Protein AF-A0A8T6N8A3-F1 (afdb_monomer)

Radius of gyration: 23.22 Å; Cα contacts (8 Å, |Δi|>4): 345; chains: 1; bounding box: 53×40×61 Å

pLDDT: mean 92.72, std 6.46, range [43.12, 98.5]

Nearest PDB structures (foldseek):
  6wiv-assembly1_B  TM=1.516E-01  e=5.978E-01  Homo sapiens
  7eb2-assembly1_D  TM=1.507E-01  e=1.835E+00  Homo sapiens
  7c7s-assembly1_B  TM=1.598E-01  e=2.875E+00  Homo sapiens
  7cum-assembly1_B  TM=1.555E-01  e=2.430E+00  Homo sapiens

Secondary structure (DSSP, 8-state):
-HHHHHHHHHHHHHHHHTSPTT--SEEEEEEEEESPPPEETTEEEE-SSSPEEEEETTSHHHHHHHT-SEEEEEEEEESSTT---EE---GGGSPPSSEEEE-SS-SS-------HHHHHHHHHHHHHTHHHHHHHT-HHHHHHTT-TTHHHHHHHHHHHHHHHT--TTHHHHHHHHGGGGS-HHHHHHHHHHHHHTHHHHHHHHHHHHHHHHHHHHHHHHHHTS-SS-EEEETTEE--S-EEETTEEE--IIIIIHHHHHHTT-

Solvent-accessible surface area (backbone atoms only — not comparable to full-atom values): 14987 Å² total; per-residue (Å²): 116,66,68,62,53,52,52,50,64,69,45,45,63,53,51,56,74,36,45,65,86,87,65,75,46,49,77,42,58,48,72,51,45,75,51,55,64,58,64,62,86,67,24,34,48,48,56,62,70,70,46,35,38,40,26,48,42,87,40,78,63,23,48,47,46,74,63,15,48,28,33,34,43,37,42,28,36,22,73,43,94,87,47,91,55,43,83,38,73,65,42,87,76,48,54,81,64,48,50,38,64,39,48,79,69,69,93,62,88,74,80,79,82,71,68,58,68,61,52,51,52,49,52,50,52,49,64,79,38,43,67,52,48,47,59,70,65,30,66,66,62,26,50,78,65,72,41,72,56,49,70,57,51,54,53,52,48,52,54,50,30,28,68,74,56,49,83,73,64,50,47,65,51,43,65,64,50,54,40,77,76,51,56,69,82,49,20,56,48,49,49,52,56,46,60,80,31,41,70,34,48,40,48,52,46,52,53,50,49,55,52,50,51,53,38,30,51,46,41,56,52,51,60,74,60,57,78,80,51,48,42,19,44,97,85,39,82,34,58,89,52,49,77,58,96,94,42,80,39,47,35,47,63,53,42,52,22,53,44,52,61,67,70,73,114

Foldseek 3Di:
DVVVVVQCVVCVVVVVVQADPPDQFDWDWQWFDAAQADDDVQWRWGDSAQKIKIFGCPDPVVVLSVQARTETATFWTANYPPGPTDGDAPQVPTGDDNYHYHYQDFPDDADFDAPVVLVVVLVVLCVVCVVLLCLLQVCVLCVVLVNNCVVVLLVVLVLVCLLVLHLPPSLVVSLVPSLVVDDVSSNVSVNVSCVVSSVNSVSVSVSVVSVLVSLLSRQVSVLVPGDRMFMDGPPHTGDQFDDDPNDTRGNSSGNVNSNVVRVVD

Sequence (265 aa):
RTDLINMYKSLWRPLESQTPAGLQGFFMGDLLYVGTPQKQGNTYVFTPNTVTYSVDAGSDLGKQIANSQAAVAVHTYKTGPQDSGKPFHAVEKLPKGSILFVGPKMKDTPKVDVPMDRLQQLDSTVKSNRNVIARLFNPMTLRSQKLSNLPALMKQFANAKVREGNFNNMAQQFIEWAPTKVTDAKAQRLTQHVKENARAVDLVFKLFNAIAVIKTQIVRSLDQQGSGITASIDGESGHEGYVAGGLKYVDRLRFSRSNFAKNLQ

Mean predicted aligned error: 5.34 Å

Structure (mmCIF, N/CA/C/O backbone):
data_AF-A0A8T6N8A3-F1
#
_entry.id   AF-A0A8T6N8A3-F1
#
loop_
_atom_site.group_PDB
_atom_site.id
_atom_site.type_symbol
_atom_site.label_atom_id
_atom_site.label_alt_id
_atom_site.label_comp_id
_atom_site.label_asym_id
_atom_site.label_entity_id
_atom_site.label_seq_id
_atom_site.pdbx_PDB_ins_code
_atom_site.Cartn_x
_atom_site.Cartn_y
_atom_site.Cartn_z
_atom_site.occupancy
_atom_site.B_iso_or_equiv
_atom_site.auth_seq_id
_atom_site.auth_comp_id
_atom_site.auth_asym_id
_atom_site.auth_atom_id
_atom_site.pdbx_PDB_model_num
ATOM 1 N N . ARG A 1 1 ? 12.311 5.310 24.669 1.00 61.16 1 ARG A N 1
ATOM 2 C CA . ARG A 1 1 ? 11.876 3.882 24.670 1.00 61.16 1 ARG A CA 1
ATOM 3 C C . ARG A 1 1 ? 11.093 3.490 25.932 1.00 61.16 1 ARG A C 1
ATOM 5 O O . ARG A 1 1 ? 10.418 2.470 25.896 1.00 61.16 1 ARG A O 1
ATOM 12 N N . THR A 1 2 ? 11.140 4.278 27.011 1.00 73.75 2 THR A N 1
ATOM 13 C CA . THR A 1 2 ? 10.391 4.044 28.260 1.00 73.75 2 THR A CA 1
ATOM 14 C C . THR A 1 2 ? 8.872 4.024 28.058 1.00 73.75 2 THR A C 1
ATOM 16 O O . THR A 1 2 ? 8.197 3.175 28.633 1.00 73.75 2 THR A O 1
ATOM 19 N N . ASP A 1 3 ? 8.347 4.867 27.167 1.00 80.31 3 ASP A N 1
ATOM 20 C CA . ASP A 1 3 ? 6.899 4.977 26.922 1.00 80.31 3 ASP A CA 1
ATOM 21 C C . ASP A 1 3 ? 6.304 3.694 26.339 1.00 80.31 3 ASP A C 1
ATOM 23 O O . ASP A 1 3 ? 5.255 3.231 26.779 1.00 80.31 3 ASP A O 1
ATOM 27 N N . LEU A 1 4 ? 7.033 3.049 25.422 1.00 83.81 4 LEU A N 1
ATOM 28 C CA . LEU A 1 4 ? 6.632 1.767 24.846 1.00 83.81 4 LEU A CA 1
ATOM 29 C C . LEU A 1 4 ? 6.576 0.663 25.915 1.00 83.81 4 LEU A C 1
ATOM 31 O O . LEU A 1 4 ? 5.645 -0.136 25.939 1.00 83.81 4 LEU A O 1
ATOM 35 N N . ILE A 1 5 ? 7.554 0.630 26.825 1.00 87.88 5 ILE A N 1
ATOM 36 C CA . ILE A 1 5 ? 7.592 -0.348 27.922 1.00 87.88 5 ILE A CA 1
ATOM 37 C C . ILE A 1 5 ? 6.406 -0.133 28.868 1.00 87.88 5 ILE A C 1
ATOM 39 O O . ILE A 1 5 ? 5.755 -1.097 29.265 1.00 87.88 5 ILE A O 1
ATOM 43 N N . ASN A 1 6 ? 6.109 1.119 29.218 1.00 88.88 6 ASN A N 1
ATOM 44 C CA . ASN A 1 6 ? 4.987 1.449 30.096 1.00 88.88 6 ASN A CA 1
ATOM 45 C C . ASN A 1 6 ? 3.638 1.099 29.457 1.00 88.88 6 ASN A C 1
ATOM 47 O O . ASN A 1 6 ? 2.767 0.560 30.136 1.00 88.88 6 ASN A O 1
ATOM 51 N N . MET A 1 7 ? 3.500 1.321 28.149 1.00 90.19 7 MET A N 1
ATOM 52 C CA . MET A 1 7 ? 2.332 0.905 27.377 1.00 90.19 7 MET A CA 1
ATOM 53 C C . MET A 1 7 ? 2.143 -0.619 27.405 1.00 90.19 7 MET A C 1
ATOM 55 O O . MET A 1 7 ? 1.053 -1.100 27.692 1.00 90.19 7 MET A O 1
ATOM 59 N N . TYR A 1 8 ? 3.196 -1.411 27.184 1.00 89.56 8 TYR A N 1
ATOM 60 C CA . TYR A 1 8 ? 3.069 -2.871 27.290 1.00 89.56 8 TYR A CA 1
ATOM 61 C C . TYR A 1 8 ? 2.707 -3.328 28.705 1.00 89.56 8 TYR A C 1
ATOM 63 O O . TYR A 1 8 ? 1.876 -4.221 28.866 1.00 89.56 8 TYR A O 1
ATOM 71 N N . LYS A 1 9 ? 3.282 -2.698 29.736 1.00 90.19 9 LYS A N 1
ATOM 72 C CA . LYS A 1 9 ? 2.950 -3.005 31.134 1.00 90.19 9 LYS A CA 1
ATOM 73 C C . LYS A 1 9 ? 1.477 -2.748 31.452 1.00 90.19 9 LYS A C 1
ATOM 75 O O . LYS A 1 9 ? 0.889 -3.538 32.186 1.00 90.19 9 LYS A O 1
ATOM 80 N N . SER A 1 10 ? 0.882 -1.679 30.915 1.00 91.00 10 SER A N 1
ATOM 81 C CA . SER A 1 10 ? -0.539 -1.388 31.141 1.00 91.00 10 SER A CA 1
ATOM 82 C C . SER A 1 10 ? -1.464 -2.341 30.379 1.00 91.00 10 SER A C 1
ATOM 84 O O . SER A 1 10 ? -2.528 -2.686 30.888 1.00 91.00 10 SER A O 1
ATOM 86 N N . LEU A 1 11 ? -1.051 -2.813 29.198 1.00 94.50 11 LEU A N 1
ATOM 87 C CA . LEU A 1 11 ? -1.859 -3.702 28.361 1.00 94.50 11 LEU A CA 1
ATOM 88 C C . LEU A 1 11 ? -1.753 -5.186 28.723 1.00 94.50 11 LEU A C 1
ATOM 90 O O . LEU A 1 11 ? -2.678 -5.933 28.412 1.00 94.50 11 LEU A O 1
ATOM 94 N N . TRP A 1 12 ? -0.662 -5.627 29.359 1.00 94.06 12 TRP A N 1
ATOM 95 C CA . TRP A 1 12 ? -0.404 -7.056 29.565 1.00 94.06 12 TRP A CA 1
ATOM 96 C C . TRP A 1 12 ? -1.535 -7.767 30.314 1.00 94.06 12 TRP A C 1
ATOM 98 O O . TRP A 1 12 ? -2.077 -8.741 29.805 1.00 94.06 12 TRP A O 1
ATOM 108 N N . ARG A 1 13 ? -1.936 -7.257 31.487 1.00 95.12 13 ARG A N 1
ATOM 109 C CA . ARG A 1 13 ? -2.983 -7.893 32.306 1.00 95.12 13 ARG A CA 1
ATOM 110 C C . ARG A 1 13 ? -4.329 -8.007 31.568 1.00 95.12 13 ARG A C 1
ATOM 112 O O . ARG A 1 13 ? -4.890 -9.099 31.572 1.00 95.12 13 ARG A O 1
ATOM 119 N N . PRO A 1 14 ? -4.854 -6.941 30.926 1.00 95.31 14 PRO A N 1
ATOM 120 C CA . PRO A 1 14 ? -6.047 -7.054 30.087 1.00 95.31 14 PRO A CA 1
ATOM 121 C C . PRO A 1 14 ? -5.915 -8.022 28.905 1.00 95.31 14 PRO A C 1
ATOM 123 O O . PRO A 1 14 ? -6.849 -8.762 28.611 1.00 95.31 14 PRO A O 1
ATOM 126 N N . LEU A 1 15 ? -4.772 -8.028 28.212 1.00 94.75 15 LEU A N 1
ATOM 127 C CA . LEU A 1 15 ? -4.547 -8.937 27.084 1.00 94.75 15 LEU A CA 1
ATOM 128 C C . LEU A 1 15 ? -4.500 -10.398 27.541 1.00 94.75 15 LEU A C 1
ATOM 130 O O . LEU A 1 15 ? -5.100 -11.259 26.903 1.00 94.75 15 LEU A O 1
ATOM 134 N N . GLU A 1 16 ? -3.821 -10.672 28.652 1.00 93.94 16 GLU A N 1
ATOM 135 C CA . GLU A 1 16 ? -3.734 -11.999 29.258 1.00 93.94 16 GLU A CA 1
ATOM 136 C C . GLU A 1 16 ? -5.116 -12.498 29.695 1.00 93.94 16 GLU A C 1
ATOM 138 O O . GLU A 1 16 ? -5.512 -13.600 29.319 1.00 93.94 16 GLU A O 1
ATOM 143 N N . SER A 1 17 ? -5.898 -11.669 30.399 1.00 94.62 17 SER A N 1
ATOM 144 C CA . SER A 1 17 ? -7.246 -12.050 30.844 1.00 94.62 17 SER A CA 1
ATOM 145 C C . SER A 1 17 ? -8.232 -12.249 29.691 1.00 94.62 17 SER A C 1
ATOM 147 O O . SER A 1 17 ? -9.182 -13.021 29.821 1.00 94.62 17 SER A O 1
ATOM 149 N N . GLN A 1 18 ? -8.005 -11.580 28.557 1.00 95.56 18 GLN A N 1
ATOM 150 C CA . GLN A 1 18 ? -8.811 -11.729 27.348 1.00 95.56 18 GLN A CA 1
ATOM 151 C C . GLN A 1 18 ? -8.224 -12.702 26.316 1.00 95.56 18 GLN A C 1
ATOM 153 O O . GLN A 1 18 ? -8.735 -12.804 25.199 1.00 95.56 18 GLN A O 1
ATOM 158 N N . THR A 1 19 ? -7.181 -13.451 26.671 1.00 94.31 19 THR A N 1
ATOM 159 C CA . THR A 1 19 ? -6.680 -14.550 25.843 1.00 94.31 19 THR A CA 1
ATOM 160 C C . THR A 1 19 ? -7.471 -15.824 26.166 1.00 94.31 19 THR A C 1
ATOM 162 O O . THR A 1 19 ? -7.643 -16.146 27.342 1.00 94.31 19 THR A O 1
ATOM 165 N N . PRO A 1 20 ? -7.974 -16.577 25.164 1.00 94.38 20 PRO A N 1
ATOM 166 C CA . PRO A 1 20 ? -8.677 -17.833 25.415 1.00 94.38 20 PRO A CA 1
ATOM 167 C C . PRO A 1 20 ? -7.851 -18.802 26.272 1.00 94.38 20 PRO A C 1
ATOM 169 O O . PRO A 1 20 ? -6.678 -19.056 25.987 1.00 94.38 20 PRO A O 1
ATOM 172 N N . ALA A 1 21 ? -8.473 -19.376 27.303 1.00 92.81 21 ALA A N 1
ATOM 173 C CA . ALA A 1 21 ? -7.818 -20.358 28.159 1.00 92.81 21 ALA A CA 1
ATOM 174 C C . ALA A 1 21 ? -7.354 -21.575 27.339 1.00 92.81 21 ALA A C 1
ATOM 176 O O . ALA A 1 21 ? -8.097 -22.099 26.509 1.00 92.81 21 ALA A O 1
ATOM 177 N N . GLY A 1 22 ? -6.116 -22.018 27.570 1.00 92.94 22 GLY A N 1
ATOM 178 C CA . GLY A 1 22 ? -5.529 -23.155 26.856 1.00 92.94 22 GLY A CA 1
ATOM 179 C C . GLY A 1 22 ? -5.183 -22.885 25.387 1.00 92.94 22 GLY A C 1
ATOM 180 O O . GLY A 1 22 ? -4.894 -23.837 24.661 1.00 92.94 22 GLY A O 1
ATOM 181 N N . LEU A 1 23 ? -5.200 -21.624 24.931 1.00 93.69 23 LEU A N 1
ATOM 182 C CA . LEU A 1 23 ? -4.762 -21.270 23.581 1.00 93.69 23 LEU A CA 1
ATOM 183 C C . LEU A 1 23 ? -3.324 -21.752 23.346 1.00 93.69 23 LEU A C 1
ATOM 185 O O . LEU A 1 23 ? -2.389 -21.321 24.017 1.00 93.69 23 LEU A O 1
ATOM 189 N N . GLN A 1 24 ? -3.142 -22.608 22.344 1.00 93.50 24 GLN A N 1
ATOM 190 C CA . GLN A 1 24 ? -1.827 -22.905 21.786 1.00 93.50 24 GLN A CA 1
ATOM 191 C C . GLN A 1 24 ? -1.564 -21.945 20.625 1.00 93.50 24 GLN A C 1
ATOM 193 O O . GLN A 1 24 ? -2.420 -21.781 19.757 1.00 93.50 24 GLN A O 1
ATOM 198 N N . GLY A 1 25 ? -0.399 -21.299 20.602 1.00 95.00 25 GLY A N 1
ATOM 199 C CA . GLY A 1 25 ? -0.058 -20.294 19.593 1.00 95.00 25 GLY A CA 1
ATOM 200 C C . GLY A 1 25 ? -0.400 -18.862 20.012 1.00 95.00 25 GLY A C 1
ATOM 201 O O . GLY A 1 25 ? -0.482 -18.557 21.198 1.00 95.00 25 GLY A O 1
ATOM 202 N N . PHE A 1 26 ? -0.547 -17.959 19.042 1.00 95.19 26 PHE A N 1
ATOM 203 C CA . PHE A 1 26 ? -0.809 -16.541 19.294 1.00 95.19 26 PHE A CA 1
ATOM 204 C C . PHE A 1 26 ? -1.568 -15.865 18.149 1.00 95.19 26 PHE A C 1
ATOM 206 O O . PHE A 1 26 ? -1.496 -16.266 16.984 1.00 95.19 26 PHE A O 1
ATOM 213 N N . PHE A 1 27 ? -2.281 -14.797 18.493 1.00 95.38 27 PHE A N 1
ATOM 214 C CA . PHE A 1 27 ? -2.876 -13.879 17.531 1.00 95.38 27 PHE A CA 1
ATOM 215 C C . PHE A 1 27 ? -1.889 -12.759 17.193 1.00 95.38 27 PHE A C 1
ATOM 217 O O . PHE A 1 27 ? -1.172 -12.271 18.064 1.00 95.38 27 PHE A O 1
ATOM 224 N N . MET A 1 28 ? -1.864 -12.334 15.933 1.00 94.62 28 MET A N 1
ATOM 225 C CA . MET A 1 28 ? -1.202 -11.104 15.509 1.00 94.62 28 MET A CA 1
ATOM 226 C C . MET A 1 28 ? -2.252 -10.080 15.097 1.00 94.62 28 MET A C 1
ATOM 228 O O . MET A 1 28 ? -3.226 -10.405 14.40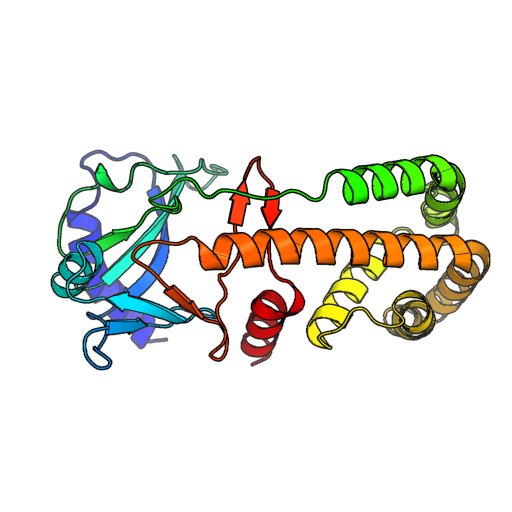5 1.00 94.62 28 MET A O 1
ATOM 232 N N . GLY A 1 29 ? -2.015 -8.844 15.510 1.00 93.69 29 GLY A N 1
ATOM 233 C CA . GLY A 1 29 ? -2.843 -7.709 15.163 1.00 93.69 29 GLY A CA 1
ATOM 234 C C . GLY A 1 29 ? -2.105 -6.395 15.336 1.00 93.69 29 GLY A C 1
ATOM 235 O O . GLY A 1 29 ? -1.036 -6.346 15.950 1.00 93.69 29 GLY A O 1
ATOM 236 N N . ASP A 1 30 ? -2.720 -5.343 14.817 1.00 93.31 30 ASP A N 1
ATOM 237 C CA . ASP A 1 30 ? -2.199 -3.986 14.865 1.00 93.31 30 ASP A CA 1
ATOM 238 C C . ASP A 1 30 ? -2.851 -3.216 16.016 1.00 93.31 30 ASP A C 1
ATOM 240 O O . ASP A 1 30 ? -4.073 -3.220 16.180 1.00 93.31 30 ASP A O 1
ATOM 244 N N . LEU A 1 31 ? -2.038 -2.551 16.835 1.00 93.88 31 LEU A N 1
ATOM 245 C CA . LEU A 1 31 ? -2.534 -1.709 17.919 1.00 93.88 31 LEU A CA 1
ATOM 246 C C . LEU A 1 31 ? -3.146 -0.428 17.333 1.00 93.88 31 LEU A C 1
ATOM 248 O O . LEU A 1 31 ? -2.455 0.339 16.665 1.00 93.88 31 LEU A O 1
ATOM 252 N N . LEU A 1 32 ? -4.434 -0.195 17.590 1.00 94.44 32 LEU A N 1
ATOM 253 C CA . LEU A 1 32 ? -5.169 0.956 17.056 1.00 94.44 32 LEU A CA 1
ATOM 254 C C . LEU A 1 32 ? -5.084 2.181 17.973 1.00 94.44 32 LEU A C 1
ATOM 256 O O . LEU A 1 32 ? -4.926 3.305 17.505 1.00 94.44 32 LEU A O 1
ATOM 260 N N . TYR A 1 33 ? -5.211 1.971 19.281 1.00 95.19 33 TYR A N 1
ATOM 261 C CA . TYR A 1 33 ? -5.052 3.015 20.291 1.00 95.19 33 TYR A CA 1
ATOM 262 C C . TYR A 1 33 ? -4.812 2.408 21.674 1.00 95.19 33 TYR A C 1
ATOM 264 O O . TYR A 1 33 ? -5.200 1.269 21.944 1.00 95.19 33 TYR A O 1
ATOM 272 N N . VAL A 1 34 ? -4.215 3.211 22.557 1.00 94.62 34 VAL A N 1
ATOM 273 C CA . VAL A 1 34 ? -4.121 2.971 24.002 1.00 94.62 34 VAL A CA 1
ATOM 274 C C . VAL A 1 34 ? -4.614 4.218 24.718 1.00 94.62 34 VAL A C 1
ATOM 276 O O . VAL A 1 34 ? -4.195 5.326 24.395 1.00 94.62 34 VAL A O 1
ATOM 279 N N . GLY A 1 35 ? -5.513 4.022 25.676 1.00 93.81 35 GLY A N 1
ATOM 280 C CA . GLY A 1 35 ? -6.410 5.060 26.164 1.00 93.81 35 GLY A CA 1
ATOM 281 C C . GLY A 1 35 ? -7.585 5.249 25.207 1.00 93.81 35 GLY A C 1
ATOM 282 O O . GLY A 1 35 ? -7.417 5.250 23.987 1.00 93.81 35 GLY A O 1
ATOM 283 N N . THR A 1 36 ? -8.791 5.398 25.755 1.00 94.06 36 THR A N 1
ATOM 284 C CA . THR A 1 36 ? -9.983 5.694 24.953 1.00 94.06 36 THR A CA 1
ATOM 285 C C . THR A 1 36 ? -9.752 6.985 24.153 1.00 94.06 36 THR A C 1
ATOM 287 O O . THR A 1 36 ? -9.413 8.008 24.760 1.00 94.06 36 THR A O 1
ATOM 290 N N . PRO A 1 37 ? -9.922 6.975 22.816 1.00 95.62 37 PRO A N 1
ATOM 291 C CA . PRO A 1 37 ? -9.752 8.163 21.993 1.00 95.62 37 PRO A CA 1
ATOM 292 C C . PRO A 1 37 ? -10.627 9.322 22.466 1.00 95.62 37 PRO A C 1
ATOM 294 O O . PRO A 1 37 ? -11.749 9.125 22.939 1.00 95.62 37 PRO A O 1
ATOM 297 N N . GLN A 1 38 ? -10.129 10.545 22.305 1.00 91.38 38 GLN A N 1
ATOM 298 C CA . GLN A 1 38 ? -10.925 11.736 22.577 1.00 91.38 38 GLN A CA 1
ATOM 299 C C . GLN A 1 38 ? -12.003 11.914 21.505 1.00 91.38 38 GLN A C 1
ATOM 301 O O . GLN A 1 38 ? -11.840 11.510 20.348 1.00 91.38 38 GLN A O 1
ATOM 306 N N . LYS A 1 39 ? -13.116 12.536 21.899 1.00 94.44 39 LYS A N 1
ATOM 307 C CA . LYS A 1 39 ? -14.174 12.900 20.961 1.00 94.44 39 LYS A CA 1
ATOM 308 C C . LYS A 1 39 ? -13.869 14.243 20.304 1.00 94.44 39 LYS A C 1
ATOM 310 O O . LYS A 1 39 ? -13.454 15.186 20.970 1.00 94.44 39 LYS A O 1
ATOM 315 N N . GLN A 1 40 ? -14.160 14.343 19.015 1.00 94.06 40 GLN A N 1
ATOM 316 C CA . GLN A 1 40 ? -14.350 15.602 18.303 1.00 94.06 40 GLN A CA 1
ATOM 317 C C . GLN A 1 40 ? -15.848 15.726 18.010 1.00 94.06 40 GLN A C 1
ATOM 319 O O . GLN A 1 40 ? -16.390 15.011 17.167 1.00 94.06 40 GLN A O 1
ATOM 324 N N . GLY A 1 41 ? -16.551 16.558 18.782 1.00 94.12 41 GLY A N 1
ATOM 325 C CA . GLY A 1 41 ? -18.017 16.559 18.785 1.00 94.12 41 GLY A CA 1
ATOM 326 C C . GLY A 1 41 ? -18.579 15.208 19.248 1.00 94.12 41 GLY A C 1
ATOM 327 O O . GLY A 1 41 ? -18.243 14.737 20.334 1.00 94.12 41 GLY A O 1
ATOM 328 N N . ASN A 1 42 ? -19.414 14.567 18.423 1.00 95.00 42 ASN A N 1
ATOM 329 C CA . ASN A 1 42 ? -19.986 13.243 18.710 1.00 95.00 42 ASN A CA 1
ATOM 330 C C . ASN A 1 42 ? -19.178 12.072 18.113 1.00 95.00 42 ASN A C 1
ATOM 332 O O . ASN A 1 42 ? -19.680 10.956 18.033 1.00 95.00 42 ASN A O 1
ATOM 336 N N . THR A 1 43 ? -17.934 12.299 17.695 1.00 96.12 43 THR A N 1
ATOM 337 C CA . THR A 1 43 ? -17.152 11.309 16.941 1.00 96.12 43 THR A CA 1
ATOM 338 C C . THR A 1 43 ? -15.850 10.992 17.659 1.00 96.12 43 THR A C 1
ATOM 340 O O . THR A 1 43 ? -15.106 11.899 18.019 1.00 96.12 43 THR A O 1
ATOM 343 N N . TYR A 1 44 ? -15.542 9.712 17.852 1.00 97.06 44 TYR A N 1
ATOM 344 C CA . TYR A 1 44 ? -14.209 9.268 18.260 1.00 97.06 44 TYR A CA 1
ATOM 345 C C . TYR A 1 44 ? -13.252 9.368 17.077 1.00 97.06 44 TYR A C 1
ATOM 347 O O . TYR A 1 44 ? -13.555 8.824 16.016 1.00 97.06 44 TYR A O 1
ATOM 355 N N . VAL A 1 45 ? -12.106 10.029 17.265 1.00 95.25 45 VAL A N 1
ATOM 356 C CA . VAL A 1 45 ? -11.098 10.231 16.212 1.00 95.25 45 VAL A CA 1
ATOM 357 C C . VAL A 1 45 ? -9.737 9.748 16.700 1.00 95.25 45 VAL A C 1
ATOM 359 O O . VAL A 1 45 ? -9.283 10.150 17.770 1.00 95.25 45 VAL A O 1
ATOM 362 N N . PHE A 1 46 ? -9.081 8.885 15.927 1.00 95.00 46 PHE A N 1
ATOM 363 C CA . PHE A 1 46 ? -7.752 8.369 16.258 1.00 95.00 46 PHE A CA 1
ATOM 364 C C . PHE A 1 46 ? -6.949 8.008 15.005 1.00 95.00 46 PHE A C 1
ATOM 366 O O . PHE A 1 46 ? -7.500 7.592 13.987 1.00 95.00 46 PHE A O 1
ATOM 373 N N . THR A 1 47 ? -5.627 8.145 15.095 1.00 93.62 47 THR A N 1
ATOM 374 C CA . THR A 1 47 ? -4.693 7.947 13.978 1.00 93.62 47 THR A CA 1
ATOM 375 C C . THR A 1 47 ? -3.565 7.017 14.434 1.00 93.62 47 THR A C 1
ATOM 377 O O . THR A 1 47 ? -2.542 7.507 14.909 1.00 93.62 47 THR A O 1
ATOM 380 N N . PRO A 1 48 ? -3.721 5.680 14.345 1.00 90.44 48 PRO A N 1
ATOM 381 C CA . PRO A 1 48 ? -2.692 4.745 14.810 1.00 90.44 48 PRO A CA 1
ATOM 382 C C . PRO A 1 48 ? -1.376 4.885 14.047 1.00 90.44 48 PRO A C 1
ATOM 384 O O . PRO A 1 48 ? -0.301 4.697 14.606 1.00 90.44 48 PRO A O 1
ATOM 387 N N . ASN A 1 49 ? -1.467 5.189 12.751 1.0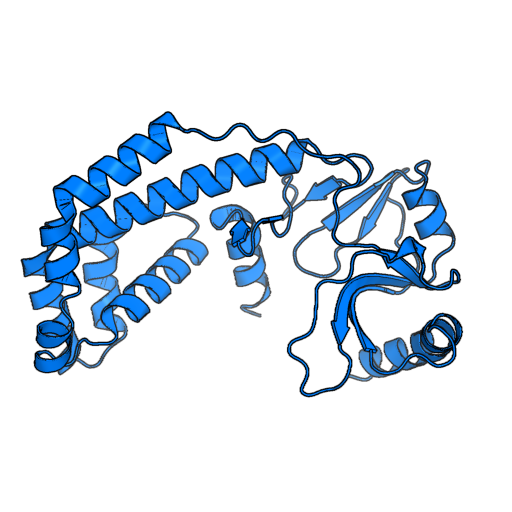0 88.12 49 ASN A N 1
ATOM 388 C CA . ASN A 1 49 ? -0.312 5.338 11.879 1.00 88.12 49 ASN A CA 1
ATOM 389 C C . ASN A 1 49 ? -0.585 6.380 10.779 1.00 88.12 49 ASN A C 1
ATOM 391 O O . ASN A 1 49 ? -0.551 7.590 11.013 1.00 88.12 49 ASN A O 1
ATOM 395 N N . THR A 1 50 ? -0.876 5.931 9.554 1.00 90.25 50 THR A N 1
ATOM 396 C CA . THR A 1 50 ? -1.077 6.845 8.424 1.00 90.25 50 THR A CA 1
ATOM 397 C C . THR A 1 50 ? -2.521 7.322 8.322 1.00 90.25 50 THR A C 1
ATOM 399 O O . THR A 1 50 ? -2.733 8.500 8.039 1.00 90.25 50 THR A O 1
ATOM 402 N N . VAL A 1 51 ? -3.479 6.427 8.569 1.00 92.19 51 VAL A N 1
ATOM 403 C CA . VAL A 1 51 ? -4.917 6.665 8.410 1.00 92.19 51 VAL A CA 1
ATOM 404 C C . VAL A 1 51 ? -5.531 7.175 9.708 1.00 92.19 51 VAL A C 1
ATOM 406 O O . VAL A 1 51 ? -5.281 6.617 10.775 1.00 92.19 51 VAL A O 1
ATOM 409 N N . THR A 1 52 ? -6.359 8.209 9.598 1.00 94.00 52 THR A N 1
ATOM 410 C CA . THR A 1 52 ? -7.217 8.703 10.676 1.00 94.00 52 THR A CA 1
ATOM 411 C C . THR A 1 52 ? -8.589 8.058 10.557 1.00 94.00 52 THR A C 1
ATOM 413 O O . THR A 1 52 ? -9.264 8.220 9.539 1.00 94.00 52 THR A O 1
ATOM 416 N N . TYR A 1 53 ? -9.004 7.356 11.606 1.00 93.94 53 TYR A N 1
ATOM 417 C CA . TYR A 1 53 ? -10.319 6.743 11.723 1.00 93.94 53 TYR A CA 1
ATOM 418 C C . TYR A 1 53 ? -11.248 7.628 12.544 1.00 93.94 53 TYR A C 1
ATOM 420 O O . TYR A 1 53 ? -10.850 8.185 13.568 1.00 93.94 53 TYR A O 1
ATOM 428 N N . SER A 1 54 ? -12.497 7.696 12.100 1.00 93.94 54 SER A N 1
ATOM 429 C CA . SER A 1 54 ? -13.578 8.438 12.733 1.00 93.94 54 SER A CA 1
ATOM 430 C C . SER A 1 54 ? -14.786 7.523 12.906 1.00 93.94 54 SER A C 1
ATOM 432 O O . SER A 1 54 ? -15.235 6.890 11.945 1.00 93.94 54 SER A O 1
ATOM 434 N N . VAL A 1 55 ? -15.296 7.443 14.135 1.00 94.62 55 VAL A N 1
ATOM 435 C CA . VAL A 1 55 ? -16.400 6.556 14.529 1.00 94.62 55 VAL A CA 1
ATOM 436 C C . VAL A 1 55 ? -17.441 7.349 15.310 1.00 94.62 55 VAL A C 1
ATOM 438 O O . VAL A 1 55 ? -17.117 7.959 16.329 1.00 94.62 55 VAL A O 1
ATOM 441 N N . ASP A 1 56 ? -18.696 7.325 14.861 1.00 95.06 56 ASP A N 1
ATOM 442 C CA . A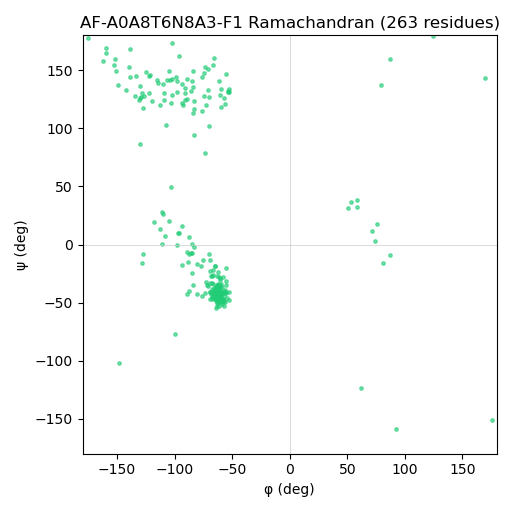SP A 1 56 ? -19.803 7.960 15.585 1.00 95.06 56 ASP A CA 1
ATOM 443 C C . ASP A 1 56 ? -19.960 7.328 16.979 1.00 95.06 56 ASP A C 1
ATOM 445 O O . ASP A 1 56 ? -20.045 6.103 17.113 1.00 95.06 56 ASP A O 1
ATOM 449 N N . ALA A 1 57 ? -19.998 8.154 18.025 1.00 95.81 57 ALA A N 1
ATOM 450 C CA . ALA A 1 57 ? -20.036 7.694 19.411 1.00 95.81 57 ALA A CA 1
ATOM 451 C C . ALA A 1 57 ? -21.360 7.009 19.799 1.00 95.81 57 ALA A C 1
ATOM 453 O O . ALA A 1 57 ? -21.378 6.233 20.753 1.00 95.81 57 ALA A O 1
ATOM 454 N N . GLY A 1 58 ? -22.453 7.281 19.082 1.00 94.81 58 GLY A N 1
ATOM 455 C CA . GLY A 1 58 ? -23.754 6.634 19.252 1.00 94.81 58 GLY A CA 1
ATOM 456 C C . GLY A 1 58 ? -23.861 5.265 18.573 1.00 94.81 58 GLY A C 1
ATOM 457 O O . GLY A 1 58 ? -24.743 4.478 18.930 1.00 94.81 58 GLY A O 1
ATOM 458 N N . SER A 1 59 ? -22.958 4.947 17.639 1.00 93.50 59 SER A N 1
ATOM 459 C CA . SER A 1 59 ? -22.898 3.636 16.984 1.00 93.50 59 SER A CA 1
ATOM 460 C C . SER A 1 59 ? -22.519 2.503 17.951 1.00 93.50 59 SER A C 1
ATOM 462 O O . SER A 1 59 ? -21.909 2.727 18.999 1.00 93.50 59 SER A O 1
ATOM 464 N N . ASP A 1 60 ? -22.823 1.253 17.587 1.00 92.31 60 ASP A N 1
ATOM 465 C CA . ASP A 1 60 ? -22.444 0.079 18.393 1.00 92.31 60 ASP A CA 1
ATOM 466 C C . ASP A 1 60 ? -20.928 -0.041 18.585 1.00 92.31 60 ASP A C 1
ATOM 468 O O . ASP A 1 60 ? -20.464 -0.485 19.637 1.00 92.31 60 ASP A O 1
ATOM 472 N N . LEU A 1 61 ? -20.144 0.366 17.581 1.00 92.88 61 LEU A N 1
ATOM 473 C CA . LEU A 1 61 ? -18.691 0.421 17.698 1.00 92.88 61 LEU A CA 1
ATOM 474 C C . LEU A 1 61 ? -18.254 1.590 18.584 1.00 92.88 61 LEU A C 1
ATOM 476 O O . LEU A 1 61 ? -17.392 1.405 19.434 1.00 92.88 61 LEU A O 1
ATOM 480 N N . GLY A 1 62 ? -18.878 2.763 18.458 1.00 95.31 62 GLY A N 1
ATOM 481 C CA . GLY A 1 62 ? -18.617 3.914 19.327 1.00 95.31 62 GLY A CA 1
ATOM 482 C C . GLY A 1 62 ? -18.841 3.597 20.807 1.00 95.31 62 GLY A C 1
ATOM 483 O O . GLY A 1 62 ? -18.002 3.924 21.646 1.00 95.31 62 GLY A O 1
ATOM 484 N N . LYS A 1 63 ? -19.911 2.862 21.131 1.00 95.62 63 LYS A N 1
ATOM 485 C CA . LYS A 1 63 ? -20.177 2.365 22.492 1.00 95.62 63 LYS A CA 1
ATOM 486 C C . LYS A 1 63 ? -19.120 1.368 22.971 1.00 95.62 63 LYS A C 1
ATOM 488 O O . LYS A 1 63 ? -18.774 1.368 24.149 1.00 95.62 63 LYS A O 1
ATOM 493 N N . GLN A 1 64 ? -18.594 0.520 22.088 1.00 95.38 64 GLN A N 1
ATOM 494 C CA . GLN A 1 64 ? -17.487 -0.378 22.432 1.00 95.38 64 GLN A CA 1
ATOM 495 C C . GLN A 1 64 ? -16.189 0.397 22.675 1.00 95.38 64 GLN A C 1
ATOM 497 O O . GLN A 1 64 ? -15.509 0.132 23.663 1.00 95.38 64 GLN A O 1
ATOM 502 N N . ILE A 1 65 ? -15.890 1.399 21.840 1.00 96.75 65 ILE A N 1
ATOM 503 C CA . ILE A 1 65 ? -14.740 2.293 22.021 1.00 96.75 65 ILE A CA 1
ATOM 504 C C . ILE A 1 65 ? -14.829 2.986 23.385 1.00 96.75 65 ILE A C 1
ATOM 506 O O . ILE A 1 65 ? -13.863 2.934 24.144 1.00 96.75 65 ILE A O 1
ATOM 510 N N . ALA A 1 66 ? -15.995 3.539 23.737 1.00 96.56 66 ALA A N 1
ATOM 511 C CA . ALA A 1 66 ? -16.243 4.225 25.008 1.00 96.56 66 ALA A CA 1
ATOM 512 C C . ALA A 1 66 ? -15.925 3.379 26.255 1.00 96.56 66 ALA A C 1
ATOM 514 O O . ALA A 1 66 ? -15.530 3.927 27.279 1.00 96.56 66 ALA A O 1
ATOM 515 N N . ASN A 1 67 ? -16.090 2.057 26.161 1.00 96.06 67 ASN A N 1
ATOM 516 C CA . ASN A 1 67 ? -15.854 1.110 27.255 1.00 96.06 67 ASN A CA 1
ATOM 517 C C . ASN A 1 67 ? -14.471 0.436 27.189 1.00 96.06 67 ASN A C 1
ATOM 519 O O . ASN A 1 67 ? -14.146 -0.397 28.036 1.00 96.06 67 ASN A O 1
ATOM 523 N N . SER A 1 68 ? -13.662 0.763 26.181 1.00 97.06 68 SER A N 1
ATOM 524 C CA . SER A 1 68 ? -12.360 0.140 25.946 1.00 97.06 68 SER A CA 1
ATOM 525 C C . SER A 1 68 ? -11.212 1.028 26.416 1.00 97.06 68 SER A C 1
ATOM 527 O O . SER A 1 68 ? -11.226 2.244 26.233 1.00 97.06 68 SER A O 1
ATOM 529 N N . GLN A 1 69 ? -10.183 0.407 26.980 1.00 95.88 69 GLN A N 1
ATOM 530 C CA . GLN A 1 69 ? -8.929 1.056 27.367 1.00 95.88 69 GLN A CA 1
ATOM 531 C C . GLN A 1 69 ? -7.876 0.964 26.257 1.00 95.88 69 GLN A C 1
ATOM 533 O O . GLN A 1 69 ? -6.908 1.718 26.270 1.00 95.88 69 GLN A O 1
ATOM 538 N N . ALA A 1 70 ? -8.056 0.056 25.298 1.00 96.88 70 ALA A N 1
ATOM 539 C CA . ALA A 1 70 ? -7.258 -0.053 24.083 1.00 96.88 70 ALA A CA 1
ATOM 540 C C . ALA A 1 70 ? -8.028 -0.838 23.015 1.00 96.88 70 ALA A C 1
ATOM 542 O O . ALA A 1 70 ? -8.987 -1.546 23.336 1.00 96.88 70 ALA A O 1
ATOM 543 N N . ALA A 1 71 ? -7.583 -0.754 21.762 1.00 96.81 71 ALA A N 1
ATOM 544 C CA . ALA A 1 71 ? -8.101 -1.591 20.684 1.00 96.81 71 ALA A CA 1
ATOM 545 C C . ALA A 1 71 ? -6.994 -2.205 19.830 1.00 96.81 71 ALA A C 1
ATOM 547 O O . ALA A 1 71 ? -5.974 -1.570 19.563 1.00 96.81 71 ALA A O 1
ATOM 548 N N . VAL A 1 72 ? -7.234 -3.432 19.367 1.00 96.00 72 VAL A N 1
ATOM 549 C CA . VAL A 1 72 ? -6.323 -4.200 18.510 1.00 96.00 72 VAL A CA 1
ATOM 550 C C . VAL A 1 72 ? -7.089 -4.742 17.304 1.00 96.00 72 VAL A C 1
ATOM 552 O O . VAL A 1 72 ? -8.097 -5.434 17.458 1.00 96.00 72 VAL A O 1
ATOM 555 N N . ALA A 1 73 ? -6.594 -4.459 16.100 1.00 94.19 73 ALA A N 1
ATOM 556 C CA . ALA A 1 73 ? -7.083 -5.031 14.851 1.00 94.19 73 ALA A CA 1
ATOM 557 C C . ALA A 1 73 ? -6.442 -6.408 14.622 1.00 94.19 73 ALA A C 1
ATOM 559 O O . ALA A 1 73 ? -5.335 -6.512 14.097 1.00 94.19 73 ALA A O 1
ATOM 560 N N . VAL A 1 74 ? -7.114 -7.478 15.043 1.00 95.50 74 VAL A N 1
ATOM 561 C CA . VAL A 1 74 ? -6.588 -8.848 14.956 1.00 95.50 74 VAL A CA 1
ATOM 562 C C . VAL A 1 74 ? -6.851 -9.416 13.567 1.00 95.50 74 VAL A C 1
ATOM 564 O O . VAL A 1 74 ? -8.001 -9.510 13.145 1.00 95.50 74 VAL A O 1
ATOM 567 N N . HIS A 1 75 ? -5.798 -9.845 12.870 1.00 92.88 75 HIS A N 1
ATOM 568 C CA . HIS A 1 75 ? -5.905 -10.288 11.476 1.00 92.88 75 HIS A CA 1
ATOM 569 C C . HIS A 1 75 ? -5.284 -11.666 11.199 1.00 92.88 75 HIS A C 1
ATOM 571 O O . HIS A 1 75 ? -5.598 -12.271 10.172 1.00 92.88 75 HIS A O 1
ATOM 577 N N . THR A 1 76 ? -4.437 -12.195 12.090 1.00 94.81 76 THR A N 1
ATOM 578 C CA . THR A 1 76 ? -3.740 -13.476 11.873 1.00 94.81 76 THR A CA 1
ATOM 579 C C . THR A 1 76 ? -3.711 -14.318 13.141 1.00 94.81 76 THR A C 1
ATOM 581 O O . THR A 1 76 ? -3.534 -13.799 14.237 1.00 94.81 76 THR A O 1
ATOM 584 N N . TYR A 1 77 ? -3.818 -15.633 12.984 1.00 95.88 77 TYR A N 1
ATOM 585 C CA . TYR A 1 77 ? -3.507 -16.613 14.020 1.00 95.88 77 TYR A CA 1
ATOM 586 C C . TYR A 1 77 ? -2.314 -17.469 13.587 1.00 95.88 77 TYR A C 1
ATOM 588 O O . TYR A 1 77 ? -2.192 -17.818 12.408 1.00 95.88 77 TYR A O 1
ATOM 596 N N . LYS A 1 78 ? -1.439 -17.794 14.539 1.00 97.31 78 LYS A N 1
ATOM 597 C CA . LYS A 1 78 ? -0.262 -18.645 14.359 1.00 97.31 78 LYS A CA 1
ATOM 598 C C . LYS A 1 78 ? -0.232 -19.717 15.431 1.00 97.31 78 LYS A C 1
ATOM 600 O O . LYS A 1 78 ? -0.412 -19.402 16.602 1.00 97.31 78 LYS A O 1
ATOM 605 N N . THR A 1 79 ? 0.074 -20.953 15.057 1.00 96.31 79 THR A N 1
ATOM 606 C CA . THR A 1 79 ? 0.261 -22.044 16.030 1.00 96.31 79 THR A CA 1
ATOM 607 C C . THR A 1 79 ? 1.615 -21.973 16.741 1.00 96.31 79 THR A C 1
ATOM 609 O O . THR A 1 79 ? 1.780 -22.544 17.815 1.00 96.31 79 THR A O 1
ATOM 612 N N . GLY A 1 80 ? 2.579 -21.234 16.185 1.00 94.44 80 GLY A N 1
ATOM 613 C CA . GLY A 1 80 ? 3.885 -20.997 16.792 1.00 94.44 80 GLY A CA 1
ATOM 614 C C . GLY A 1 80 ? 4.747 -20.014 15.990 1.00 94.44 80 GLY A C 1
ATOM 615 O O . GLY A 1 80 ? 4.333 -19.552 14.926 1.00 94.44 80 GLY A O 1
ATOM 616 N N . PRO A 1 81 ? 5.958 -19.675 16.468 1.00 90.88 81 PRO A N 1
ATOM 617 C CA . PRO A 1 81 ? 6.796 -18.636 15.855 1.00 90.88 81 PRO A CA 1
ATOM 618 C C . PRO A 1 81 ? 7.203 -18.910 14.400 1.00 90.88 81 PRO A C 1
ATOM 620 O O . PRO A 1 81 ? 7.359 -17.971 13.625 1.00 90.88 81 PRO A O 1
ATOM 623 N N . GLN A 1 82 ? 7.348 -20.188 14.031 1.00 93.75 82 GLN A N 1
ATOM 624 C CA . GLN A 1 82 ? 7.728 -20.621 12.680 1.00 93.75 82 GLN A CA 1
ATOM 625 C C . GLN A 1 82 ? 6.531 -20.751 11.721 1.00 93.75 82 GLN A C 1
ATOM 627 O O . GLN A 1 82 ? 6.722 -20.972 10.529 1.00 93.75 82 GLN A O 1
ATOM 632 N N . ASP A 1 83 ? 5.296 -20.620 12.218 1.00 93.62 83 ASP A N 1
ATOM 633 C CA . ASP A 1 83 ? 4.095 -20.666 11.385 1.00 93.62 83 ASP A CA 1
ATOM 634 C C . ASP A 1 83 ? 4.006 -19.392 10.524 1.00 93.62 83 ASP A C 1
ATOM 636 O O . ASP A 1 83 ? 4.145 -18.261 11.015 1.00 93.62 83 ASP A O 1
ATOM 640 N N . SER A 1 84 ? 3.740 -19.560 9.226 1.00 91.50 84 SER A N 1
ATOM 641 C CA . SER A 1 84 ? 3.438 -18.446 8.321 1.00 91.50 84 SER A CA 1
ATOM 642 C C . SER A 1 84 ?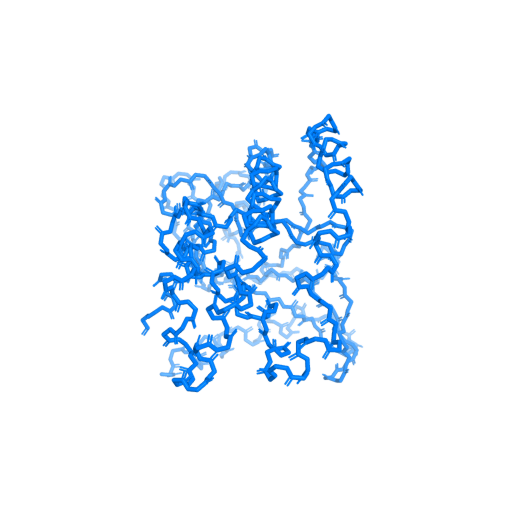 2.158 -17.709 8.729 1.00 91.50 84 SER A C 1
ATOM 644 O O . SER A 1 84 ? 2.017 -16.520 8.449 1.00 91.50 84 SER A O 1
ATOM 646 N N . GLY A 1 85 ? 1.269 -18.389 9.456 1.00 93.25 85 GLY A N 1
ATOM 647 C CA . GLY A 1 85 ? 0.007 -17.880 9.968 1.00 93.25 85 GLY A CA 1
ATOM 648 C C . GLY A 1 85 ? -1.145 -18.021 8.986 1.00 93.25 85 GLY A C 1
ATOM 649 O O . GLY A 1 85 ? -0.960 -18.164 7.776 1.00 93.25 85 GLY A O 1
ATOM 650 N N . LYS A 1 86 ? -2.360 -17.975 9.530 1.00 92.19 86 LYS A N 1
ATOM 651 C CA . LYS A 1 86 ? -3.619 -18.023 8.781 1.00 92.19 86 LYS A CA 1
ATOM 652 C C . LYS A 1 86 ? -4.459 -16.783 9.088 1.00 92.19 86 LYS A C 1
ATOM 654 O O . LYS A 1 86 ? -4.435 -16.325 10.234 1.00 92.19 86 LYS A O 1
ATOM 659 N N . PRO A 1 87 ? -5.220 -16.251 8.112 1.00 91.06 87 PRO A N 1
ATOM 660 C CA . PRO A 1 87 ? -6.168 -15.177 8.374 1.00 91.06 87 PRO A CA 1
ATOM 661 C C . PRO A 1 87 ? -7.122 -15.546 9.512 1.00 91.06 87 PRO A C 1
ATOM 663 O O . PRO A 1 87 ? -7.704 -16.633 9.514 1.00 91.06 87 PRO A O 1
ATOM 666 N N . PHE A 1 88 ? -7.281 -14.639 10.472 1.00 92.06 88 PHE A N 1
ATOM 667 C CA . PHE A 1 88 ? -8.238 -14.780 11.560 1.00 92.06 88 PHE A CA 1
ATOM 668 C C . PHE A 1 88 ? -9.383 -13.788 11.368 1.00 92.06 88 PHE A C 1
ATOM 670 O O . PHE A 1 88 ? -9.168 -12.604 11.114 1.00 92.06 88 PHE A O 1
ATOM 677 N N . HIS A 1 89 ? -10.615 -14.285 11.454 1.00 89.12 89 HIS A N 1
ATOM 678 C CA . HIS A 1 89 ? -11.814 -13.502 11.144 1.00 89.12 89 HIS A CA 1
ATOM 679 C C . HIS A 1 89 ? -12.867 -13.517 12.249 1.00 89.12 89 HIS A C 1
ATOM 681 O O . HIS A 1 89 ? -13.847 -12.796 12.119 1.00 89.12 89 HIS A O 1
ATOM 687 N N . ALA A 1 90 ? -12.682 -14.337 13.284 1.00 91.12 90 ALA A N 1
ATOM 688 C CA . ALA A 1 90 ? -13.689 -14.600 14.305 1.00 91.12 90 ALA A CA 1
ATOM 689 C C . ALA A 1 90 ? -13.378 -13.843 15.606 1.00 91.12 90 ALA A C 1
ATOM 691 O O . ALA A 1 90 ? -13.316 -14.437 16.683 1.00 91.12 90 ALA A O 1
ATOM 692 N N . VAL A 1 91 ? -13.105 -12.539 15.503 1.00 92.56 91 VAL A N 1
ATOM 693 C CA . VAL A 1 91 ? -12.745 -11.698 16.661 1.00 92.56 91 VAL A CA 1
ATOM 694 C C . VAL A 1 91 ? -13.872 -11.605 17.682 1.00 92.56 91 VAL A C 1
ATOM 696 O O . VAL A 1 91 ? -13.616 -11.477 18.871 1.00 92.56 91 VAL A O 1
ATOM 699 N N . GLU A 1 92 ? -15.117 -11.761 17.239 1.00 90.94 92 GLU A N 1
ATOM 700 C CA . GLU A 1 92 ? -16.308 -11.813 18.079 1.00 90.94 92 GLU A CA 1
ATOM 701 C C . GLU A 1 92 ? -16.340 -13.033 19.008 1.00 90.94 92 GLU A C 1
ATOM 703 O O . GLU A 1 92 ? -17.077 -13.027 19.993 1.00 90.94 92 GLU A O 1
ATOM 708 N N . LYS A 1 93 ? -15.542 -14.068 18.705 1.00 91.62 93 LYS A N 1
ATOM 709 C CA . LYS A 1 93 ? -15.362 -15.254 19.554 1.00 91.62 93 LYS A CA 1
ATOM 710 C C . LYS A 1 93 ? -14.258 -15.081 20.595 1.00 91.62 93 LYS A C 1
ATOM 712 O O . LYS A 1 93 ? -14.097 -15.960 21.440 1.00 91.62 93 LYS A O 1
ATOM 717 N N . LEU A 1 94 ? -13.476 -14.001 20.529 1.00 94.19 94 LEU A N 1
ATOM 718 C CA . LEU A 1 94 ? -12.480 -13.708 21.552 1.00 94.19 94 LEU A CA 1
ATOM 719 C C . LEU A 1 94 ? -13.172 -13.199 22.828 1.00 94.19 94 LEU A C 1
ATOM 721 O O . LEU A 1 94 ? -14.212 -12.537 22.742 1.00 94.19 94 LEU A O 1
ATOM 725 N N . PRO A 1 95 ? -12.611 -13.487 24.015 1.00 95.19 95 PRO A N 1
ATOM 726 C CA . PRO A 1 95 ? -13.124 -12.957 25.269 1.00 95.19 95 PRO A CA 1
ATOM 727 C C . PRO A 1 95 ? -13.276 -11.428 25.243 1.00 95.19 95 PRO A C 1
ATOM 729 O O . PRO A 1 95 ? -12.376 -10.691 24.827 1.00 95.19 95 PRO A O 1
ATOM 732 N N . LYS A 1 96 ? -14.429 -10.948 25.718 1.00 94.12 96 LYS A N 1
ATOM 733 C CA . LYS A 1 96 ? -14.730 -9.515 25.835 1.00 94.12 96 LYS A CA 1
ATOM 734 C C . LYS A 1 96 ? -14.160 -8.947 27.135 1.00 94.12 96 LYS A C 1
ATOM 736 O O . LYS A 1 96 ? -14.113 -9.641 28.146 1.00 94.12 96 LYS A O 1
ATOM 741 N N . GLY A 1 97 ? -13.779 -7.674 27.115 1.00 94.69 97 GLY A N 1
ATOM 742 C CA . GLY A 1 97 ? -13.211 -6.968 28.261 1.00 94.69 97 GLY A CA 1
ATOM 743 C C . GLY A 1 97 ? -12.770 -5.555 27.882 1.00 94.69 97 GLY A C 1
ATOM 744 O O . GLY A 1 97 ? -13.353 -4.948 26.985 1.00 94.69 97 GLY A O 1
ATOM 745 N N . SER A 1 98 ? -11.753 -5.026 28.563 1.00 95.50 98 SER A N 1
ATOM 746 C CA . SER A 1 98 ? -11.254 -3.661 28.347 1.00 95.50 98 SER A CA 1
ATOM 747 C C . SER A 1 98 ? -10.413 -3.489 27.076 1.00 95.50 98 SER A C 1
ATOM 749 O O . SER A 1 98 ? -10.187 -2.355 26.654 1.00 95.50 98 SER A O 1
ATOM 751 N N . ILE A 1 99 ? -9.973 -4.575 26.440 1.00 97.31 99 ILE A N 1
ATOM 752 C CA . ILE A 1 99 ? -9.383 -4.574 25.100 1.00 97.31 99 ILE A CA 1
ATOM 753 C C . ILE A 1 99 ? -10.483 -4.833 24.074 1.00 97.31 99 ILE A C 1
ATOM 755 O O . ILE A 1 99 ? -11.125 -5.886 24.077 1.00 97.31 99 ILE A O 1
ATOM 759 N N . LEU A 1 100 ? -10.673 -3.879 23.169 1.00 97.00 100 LEU A N 1
ATOM 760 C CA . LEU A 1 100 ? -11.553 -4.030 22.020 1.00 97.00 100 LEU A CA 1
ATOM 761 C C . LEU A 1 100 ? -10.807 -4.740 20.882 1.00 97.00 100 LEU A C 1
ATOM 763 O O . LEU A 1 100 ? -9.882 -4.185 20.289 1.00 97.00 100 LEU A O 1
ATOM 767 N N . PHE A 1 101 ? -11.226 -5.958 20.545 1.00 96.38 101 PHE A N 1
ATOM 768 C CA . PHE A 1 101 ? -10.730 -6.655 19.360 1.00 96.38 101 PHE A CA 1
ATOM 769 C C . PHE A 1 101 ? -11.592 -6.330 18.142 1.00 96.38 101 PHE A C 1
ATOM 771 O O . PHE A 1 101 ? -12.804 -6.539 18.153 1.00 96.38 101 PHE A O 1
ATOM 778 N N . VAL A 1 102 ? -10.954 -5.845 17.078 1.00 93.12 102 VAL A N 1
ATOM 779 C CA . VAL A 1 102 ? -11.603 -5.518 15.802 1.00 93.12 102 VAL A CA 1
ATOM 780 C C . VAL A 1 102 ? -11.074 -6.454 14.721 1.00 93.12 102 VAL A C 1
ATOM 782 O O . VAL A 1 102 ? -9.888 -6.772 14.687 1.00 93.12 102 VAL A O 1
ATOM 785 N N . GLY A 1 103 ? -11.962 -6.934 13.854 1.00 89.06 103 GLY A N 1
ATOM 786 C CA . GLY A 1 103 ? -11.623 -7.852 12.769 1.00 89.06 103 GLY A CA 1
ATOM 787 C C . GLY A 1 103 ? -11.396 -7.114 11.448 1.00 89.06 103 GLY A C 1
ATOM 788 O O . GLY A 1 103 ? -11.864 -5.990 11.283 1.00 89.06 103 GLY A O 1
ATOM 789 N N . PRO A 1 104 ? -10.741 -7.750 10.463 1.00 80.69 104 PRO A N 1
ATOM 790 C CA . PRO A 1 104 ? -10.389 -7.109 9.195 1.00 80.69 104 PRO A CA 1
ATOM 791 C C . PRO A 1 104 ? -11.538 -7.100 8.172 1.00 80.69 104 PRO A C 1
ATOM 793 O O . PRO A 1 104 ? -11.363 -6.626 7.051 1.00 80.69 104 PRO A O 1
ATOM 796 N N . LYS A 1 105 ? -12.691 -7.698 8.499 1.00 82.50 105 LYS A N 1
ATOM 797 C CA . LYS A 1 105 ? -13.827 -7.800 7.578 1.00 82.50 105 LYS A CA 1
ATOM 798 C C . LYS A 1 105 ? -14.659 -6.527 7.621 1.00 82.50 105 LYS A C 1
ATOM 800 O O . LYS A 1 105 ? -15.007 -6.048 8.696 1.00 82.50 105 LYS A O 1
ATOM 805 N N . MET A 1 106 ? -15.034 -6.038 6.442 1.00 79.12 106 MET A N 1
ATOM 806 C CA . MET A 1 106 ? -16.089 -5.035 6.340 1.00 79.12 106 MET A CA 1
ATOM 807 C C . MET A 1 106 ? -17.392 -5.630 6.880 1.00 79.12 106 MET A C 1
ATOM 809 O O . MET A 1 106 ? -17.672 -6.811 6.661 1.00 79.12 106 MET A O 1
ATOM 813 N N . LYS A 1 107 ? -18.156 -4.811 7.608 1.00 77.38 107 LYS A N 1
ATOM 814 C CA . LYS A 1 107 ? -19.442 -5.215 8.186 1.00 77.38 107 LYS A CA 1
ATOM 815 C C . LYS A 1 107 ? -20.428 -5.626 7.093 1.00 77.38 107 LYS A C 1
ATOM 817 O O . LYS A 1 107 ? -21.052 -6.677 7.190 1.00 77.38 107 LYS A O 1
ATOM 822 N N . ASP A 1 108 ? -20.498 -4.812 6.046 1.00 81.56 108 ASP A N 1
ATOM 823 C CA . ASP A 1 108 ? -21.353 -5.035 4.890 1.00 81.56 108 ASP A CA 1
ATOM 824 C C . ASP A 1 108 ? -20.522 -5.519 3.699 1.00 81.56 108 ASP A C 1
ATOM 826 O O . ASP A 1 108 ? -19.351 -5.163 3.549 1.00 81.56 108 ASP A O 1
ATOM 830 N N . THR A 1 109 ? -21.133 -6.338 2.839 1.00 83.75 109 THR A N 1
ATOM 831 C CA . THR A 1 109 ? -20.499 -6.752 1.580 1.00 83.75 109 THR A CA 1
ATOM 832 C C . THR A 1 109 ? -20.575 -5.588 0.593 1.00 83.75 109 THR A C 1
ATOM 834 O O . THR A 1 109 ? -21.683 -5.219 0.194 1.00 83.75 109 THR A O 1
ATOM 837 N N . PRO A 1 110 ? -19.440 -5.001 0.182 1.00 85.00 110 PRO A N 1
ATOM 838 C CA . PRO A 1 110 ? -19.457 -3.872 -0.730 1.00 85.00 110 PRO A CA 1
ATOM 839 C C . PRO A 1 110 ? -19.799 -4.324 -2.154 1.00 85.00 110 PRO A C 1
ATOM 841 O O . PRO A 1 110 ? -19.500 -5.447 -2.568 1.00 85.00 110 PRO A O 1
ATOM 844 N N . LYS A 1 111 ? -20.384 -3.420 -2.933 1.00 85.88 111 LYS A N 1
ATOM 845 C CA . LYS A 1 111 ? -20.578 -3.569 -4.374 1.00 85.88 111 LYS A CA 1
ATOM 846 C C . LYS A 1 111 ? -19.375 -2.974 -5.092 1.00 85.88 111 LYS A C 1
ATOM 848 O O . LYS A 1 111 ? -19.056 -1.807 -4.909 1.00 85.88 111 LYS A O 1
ATOM 853 N N . VAL A 1 112 ? -18.710 -3.753 -5.932 1.00 84.62 112 VAL A N 1
ATOM 854 C CA . VAL A 1 112 ? -17.595 -3.251 -6.742 1.00 84.62 112 VAL A CA 1
ATOM 855 C C . VAL A 1 112 ? -18.014 -3.262 -8.196 1.00 84.62 112 VAL A C 1
ATOM 857 O O . VAL A 1 112 ? -18.319 -4.325 -8.734 1.00 84.62 112 VAL A O 1
ATOM 860 N N . ASP A 1 113 ? -17.997 -2.090 -8.823 1.00 84.56 113 ASP A N 1
ATOM 861 C CA . ASP A 1 113 ? -18.065 -2.001 -10.274 1.00 84.56 113 ASP A CA 1
ATOM 862 C C . ASP A 1 113 ? -16.659 -2.198 -10.850 1.00 84.56 113 ASP A C 1
ATOM 864 O O . ASP A 1 113 ? -15.723 -1.451 -10.546 1.00 84.56 113 ASP A O 1
ATOM 868 N N . VAL A 1 114 ? -16.491 -3.268 -11.621 1.00 86.94 114 VAL A N 1
ATOM 869 C CA . VAL A 1 114 ? -15.211 -3.630 -12.225 1.00 86.94 114 VAL A CA 1
ATOM 870 C C . VAL A 1 114 ? -15.270 -3.238 -13.698 1.00 86.94 114 VAL A C 1
ATOM 872 O O . VAL A 1 114 ? -16.118 -3.770 -14.414 1.00 86.94 114 VAL A O 1
ATOM 875 N N . PRO A 1 115 ? -14.355 -2.381 -14.194 1.00 91.69 115 PRO A N 1
ATOM 876 C CA . PRO A 1 115 ? -14.353 -1.957 -15.592 1.00 91.69 115 PRO A CA 1
ATOM 877 C C . PRO A 1 115 ? -13.849 -3.094 -16.497 1.00 91.69 115 PRO A C 1
ATOM 879 O O . PRO A 1 115 ? -12.674 -3.153 -16.877 1.00 91.69 115 PRO A O 1
ATOM 882 N N . MET A 1 116 ? -14.732 -4.056 -16.779 1.00 93.06 116 MET A N 1
ATOM 883 C CA . MET A 1 116 ? -14.417 -5.287 -17.507 1.00 93.06 116 MET A CA 1
ATOM 884 C C . MET A 1 116 ? -13.962 -5.019 -18.941 1.00 93.06 116 MET A C 1
ATOM 886 O O . MET A 1 116 ? -13.056 -5.694 -19.424 1.00 93.06 116 MET A O 1
ATOM 890 N N . ASP A 1 117 ? -14.529 -4.007 -19.589 1.00 94.94 117 ASP A N 1
ATOM 891 C CA . ASP A 1 117 ? -14.124 -3.509 -20.904 1.00 94.94 117 ASP A CA 1
ATOM 892 C C . ASP A 1 117 ? -12.647 -3.076 -20.913 1.00 94.94 117 ASP A C 1
ATOM 894 O O . ASP A 1 117 ? -11.854 -3.529 -21.743 1.00 94.94 117 ASP A O 1
ATOM 898 N N . ARG A 1 118 ? -12.231 -2.276 -19.922 1.00 94.94 118 ARG A N 1
ATOM 899 C CA . ARG A 1 118 ? -10.842 -1.820 -19.781 1.00 94.94 118 ARG A CA 1
ATOM 900 C C . ARG A 1 118 ? -9.907 -2.982 -19.482 1.00 94.94 118 ARG A C 1
ATOM 902 O O . ARG A 1 118 ? -8.797 -3.023 -20.009 1.00 94.94 118 ARG A O 1
ATOM 909 N N . LEU A 1 119 ? -10.333 -3.941 -18.659 1.00 94.94 119 LEU A N 1
ATOM 910 C CA . LEU A 1 119 ? -9.541 -5.140 -18.373 1.00 94.94 119 LEU A CA 1
ATOM 911 C C . LEU A 1 119 ? -9.350 -6.011 -19.620 1.00 94.94 119 LEU A C 1
ATOM 913 O O . LEU A 1 119 ? -8.233 -6.460 -19.873 1.00 94.94 119 LEU A O 1
ATOM 917 N N . GLN A 1 120 ? -10.395 -6.198 -20.427 1.00 96.44 120 GLN A N 1
ATOM 918 C CA . GLN A 1 120 ? -10.306 -6.917 -21.702 1.00 96.44 120 GLN A CA 1
ATOM 919 C C . GLN A 1 120 ? -9.395 -6.193 -22.699 1.00 96.44 120 GLN A C 1
ATOM 921 O O . GLN A 1 120 ? -8.592 -6.836 -23.382 1.00 96.44 120 GLN A O 1
ATOM 926 N N . GLN A 1 121 ? -9.452 -4.860 -22.756 1.00 96.50 121 GLN A N 1
ATOM 927 C CA . GLN A 1 121 ? -8.552 -4.066 -23.591 1.00 96.50 121 GLN A CA 1
ATOM 928 C C . GLN A 1 121 ? -7.089 -4.201 -23.139 1.00 96.50 121 GLN A C 1
ATOM 930 O O . GLN A 1 121 ? -6.192 -4.326 -23.980 1.00 96.50 121 GLN A O 1
ATOM 935 N N . LEU A 1 122 ? -6.829 -4.211 -21.827 1.00 97.06 122 LEU A N 1
ATOM 936 C CA . LEU A 1 122 ? -5.488 -4.429 -21.280 1.00 97.06 122 LEU A CA 1
ATOM 937 C C . LEU A 1 122 ? -4.971 -5.831 -21.597 1.00 97.06 122 LEU A C 1
ATOM 939 O O . LEU A 1 122 ? -3.850 -5.962 -22.086 1.00 97.06 122 LEU A O 1
ATOM 943 N N . ASP A 1 123 ? -5.785 -6.863 -21.385 1.00 97.44 123 ASP A N 1
ATOM 944 C CA . ASP A 1 123 ? -5.443 -8.243 -21.737 1.00 97.44 123 ASP A CA 1
ATOM 945 C C . ASP A 1 123 ? -5.128 -8.386 -23.236 1.00 97.44 123 ASP A C 1
ATOM 947 O O . ASP A 1 123 ? -4.071 -8.898 -23.613 1.00 97.44 123 ASP A O 1
ATOM 951 N N . SER A 1 124 ? -5.975 -7.821 -24.100 1.00 97.88 124 SER A N 1
ATOM 952 C CA . SER A 1 124 ? -5.748 -7.780 -25.550 1.00 97.88 124 SER A CA 1
ATOM 953 C C . SER A 1 124 ? -4.446 -7.056 -25.901 1.00 97.88 124 SER A C 1
ATOM 955 O O . SER A 1 124 ? -3.665 -7.529 -26.727 1.00 97.88 124 SER A O 1
ATOM 957 N N . THR A 1 125 ? -4.159 -5.937 -25.231 1.00 97.81 125 THR A N 1
ATOM 958 C CA . THR A 1 125 ? -2.921 -5.172 -25.428 1.00 97.81 125 THR A CA 1
ATOM 959 C C . THR A 1 125 ? -1.690 -5.997 -25.053 1.00 97.81 125 THR A C 1
ATOM 961 O O . THR A 1 125 ? -0.711 -6.008 -25.806 1.00 97.81 125 THR A O 1
ATOM 964 N N . VAL A 1 126 ? -1.731 -6.719 -23.928 1.00 97.38 126 VAL A N 1
ATOM 965 C CA . VAL A 1 126 ? -0.645 -7.618 -23.509 1.00 97.38 126 VAL A CA 1
ATOM 966 C C . VAL A 1 126 ? -0.453 -8.734 -24.533 1.00 97.38 126 VAL A C 1
ATOM 968 O O . VAL A 1 126 ? 0.672 -8.951 -24.984 1.00 97.38 126 VAL A O 1
ATOM 971 N N . LYS A 1 127 ? -1.533 -9.406 -24.951 1.00 97.75 127 LYS A N 1
ATOM 972 C CA . LYS A 1 127 ? -1.488 -10.510 -25.923 1.00 97.75 127 LYS A CA 1
ATOM 973 C C . LYS A 1 127 ? -0.877 -10.076 -27.254 1.00 97.75 127 LYS A C 1
ATOM 975 O O . LYS A 1 127 ? 0.080 -10.702 -27.716 1.00 97.75 127 LYS A O 1
ATOM 980 N N . SER A 1 128 ? -1.350 -8.967 -27.819 1.00 97.88 128 SER A N 1
ATOM 981 C CA . SER A 1 128 ? -0.874 -8.444 -29.107 1.00 97.88 128 SER A CA 1
ATOM 982 C C . SER A 1 128 ? 0.578 -7.959 -29.072 1.00 97.88 128 SER A C 1
ATOM 984 O O . SER A 1 128 ? 1.243 -7.918 -30.103 1.00 97.88 128 SER A O 1
ATOM 986 N N . ASN A 1 129 ? 1.109 -7.623 -27.892 1.00 98.06 129 ASN A N 1
ATOM 987 C CA . ASN A 1 129 ? 2.482 -7.136 -27.733 1.00 98.06 129 ASN A CA 1
ATOM 988 C C . ASN A 1 129 ? 3.391 -8.119 -26.974 1.00 98.06 129 ASN A C 1
ATOM 990 O O . ASN A 1 129 ? 4.505 -7.752 -26.587 1.00 98.06 129 ASN A O 1
ATOM 994 N N . ARG A 1 130 ? 2.966 -9.378 -26.792 1.00 97.12 130 ARG A N 1
ATOM 995 C CA . ARG A 1 130 ? 3.675 -10.370 -25.966 1.00 97.12 130 ARG A CA 1
ATOM 996 C C . ARG A 1 130 ? 5.148 -10.526 -26.351 1.00 97.12 130 ARG A C 1
ATOM 998 O O . ARG A 1 130 ? 6.008 -10.580 -25.482 1.00 97.12 130 ARG A O 1
ATOM 1005 N N . ASN A 1 131 ? 5.450 -10.537 -27.653 1.00 97.56 131 ASN A N 1
ATOM 1006 C CA . ASN A 1 131 ? 6.807 -10.746 -28.160 1.00 97.56 131 ASN A CA 1
ATOM 1007 C C . ASN A 1 131 ? 7.700 -9.524 -27.891 1.00 97.56 131 ASN A C 1
ATOM 1009 O O . ASN A 1 131 ? 8.884 -9.674 -27.602 1.00 97.56 131 ASN A O 1
ATOM 1013 N N . VAL A 1 132 ? 7.125 -8.319 -27.947 1.00 96.25 132 VAL A N 1
ATOM 1014 C CA . VAL A 1 132 ? 7.822 -7.058 -27.650 1.00 96.25 132 VAL A CA 1
ATOM 1015 C C . VAL A 1 132 ? 8.181 -6.993 -26.162 1.00 96.25 132 VAL A C 1
ATOM 1017 O O . VAL A 1 132 ? 9.322 -6.696 -25.817 1.00 96.25 132 VAL A O 1
ATOM 1020 N N . ILE A 1 133 ? 7.241 -7.353 -25.282 1.00 97.38 133 ILE A N 1
ATOM 1021 C CA . ILE A 1 133 ? 7.471 -7.420 -23.829 1.00 97.38 133 ILE A CA 1
ATOM 1022 C C . ILE A 1 133 ? 8.476 -8.533 -23.489 1.00 97.38 133 ILE A C 1
ATOM 1024 O O . ILE A 1 133 ? 9.401 -8.316 -22.706 1.00 97.38 133 ILE A O 1
ATOM 1028 N N . ALA A 1 134 ? 8.339 -9.712 -24.103 1.00 97.38 134 ALA A N 1
ATOM 1029 C CA . ALA A 1 134 ? 9.238 -10.843 -23.879 1.00 97.38 134 ALA A CA 1
ATOM 1030 C C . ALA A 1 134 ? 10.684 -10.537 -24.294 1.00 97.38 134 ALA A C 1
ATOM 1032 O O . ALA A 1 134 ? 11.613 -11.000 -23.638 1.00 97.38 134 ALA A O 1
ATOM 1033 N N . ARG A 1 135 ? 10.891 -9.735 -25.347 1.00 97.19 135 ARG A N 1
ATOM 1034 C CA . ARG A 1 135 ? 12.228 -9.296 -25.768 1.00 97.19 135 ARG A CA 1
ATOM 1035 C C . ARG A 1 135 ? 12.896 -8.404 -24.721 1.00 97.19 135 ARG A C 1
ATOM 1037 O O . ARG A 1 135 ? 14.045 -8.657 -24.372 1.00 97.19 135 ARG A O 1
ATOM 1044 N N . LEU A 1 136 ? 12.167 -7.427 -24.173 1.00 98.06 136 LEU A N 1
ATOM 1045 C CA . LEU A 1 136 ? 12.673 -6.539 -23.117 1.00 98.06 136 LEU A CA 1
ATOM 1046 C C . LEU A 1 136 ? 13.157 -7.322 -21.888 1.00 98.06 136 LEU A C 1
ATOM 1048 O O . LEU A 1 136 ? 14.180 -6.975 -21.297 1.00 98.06 136 LEU A O 1
ATOM 1052 N N . PHE A 1 137 ? 12.424 -8.373 -21.514 1.00 97.88 137 PHE A N 1
ATOM 1053 C CA . PHE A 1 137 ? 12.694 -9.181 -20.324 1.00 97.88 137 PHE A CA 1
ATOM 1054 C C . PHE A 1 137 ? 13.314 -10.548 -20.622 1.00 97.88 137 PHE A C 1
ATOM 1056 O O . PHE A 1 137 ? 13.246 -11.437 -19.774 1.00 97.88 137 PHE A O 1
ATOM 1063 N N . ASN A 1 138 ? 13.922 -10.737 -21.798 1.00 98.06 138 ASN A N 1
ATOM 1064 C CA . ASN A 1 138 ? 14.517 -12.020 -22.151 1.00 98.06 138 ASN A CA 1
ATOM 1065 C C . ASN A 1 138 ? 15.612 -12.398 -21.127 1.00 98.06 138 ASN A C 1
ATOM 1067 O O . ASN A 1 138 ? 16.611 -11.679 -21.020 1.00 98.06 138 ASN A O 1
ATOM 1071 N N . PRO A 1 139 ? 15.477 -13.515 -20.383 1.00 97.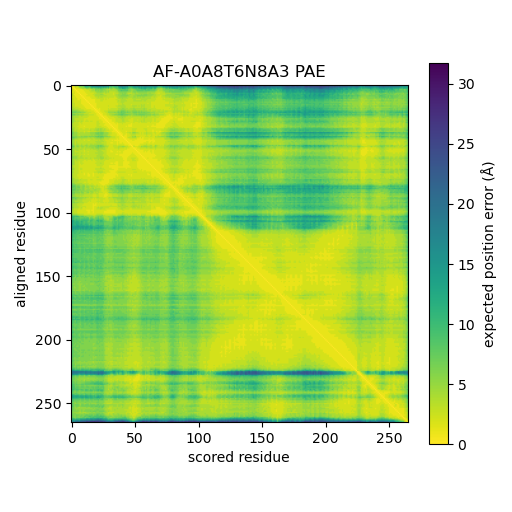75 139 PRO A N 1
ATOM 1072 C CA . PRO A 1 139 ? 16.404 -13.829 -19.297 1.00 97.75 139 PRO A CA 1
ATOM 1073 C C . PRO A 1 139 ? 17.850 -14.041 -19.757 1.00 97.75 139 PRO A C 1
ATOM 1075 O O . PRO A 1 139 ? 18.778 -13.660 -19.044 1.00 97.75 139 PRO A O 1
ATOM 1078 N N . MET A 1 140 ? 18.052 -14.624 -20.944 1.00 97.88 140 MET A N 1
ATOM 1079 C CA . MET A 1 140 ? 19.387 -14.870 -21.497 1.00 97.88 140 MET A CA 1
ATOM 1080 C C . MET A 1 140 ? 20.065 -13.556 -21.887 1.00 97.88 140 MET A C 1
ATOM 1082 O O . MET A 1 140 ? 21.204 -13.322 -21.484 1.00 97.88 140 MET A O 1
ATOM 1086 N N . THR A 1 141 ? 19.345 -12.670 -22.582 1.00 97.56 141 THR A N 1
ATOM 1087 C CA . THR A 1 141 ? 19.828 -11.327 -22.939 1.00 97.56 141 THR A CA 1
ATOM 1088 C C . THR A 1 141 ? 20.151 -10.501 -21.697 1.00 97.56 141 THR A C 1
ATOM 1090 O O . THR A 1 141 ? 21.239 -9.939 -21.588 1.00 97.56 141 THR A O 1
ATOM 1093 N N . LEU A 1 142 ? 19.247 -10.463 -20.711 1.00 98.19 142 LEU A N 1
ATOM 1094 C CA . LEU A 1 142 ? 19.491 -9.712 -19.480 1.00 98.19 142 LEU A CA 1
ATOM 1095 C C . LEU A 1 142 ? 20.701 -10.260 -18.716 1.00 98.19 142 LEU A C 1
ATOM 1097 O O . LEU A 1 142 ? 21.479 -9.482 -18.165 1.00 98.19 142 LEU A O 1
ATOM 1101 N N . ARG A 1 143 ? 20.902 -11.581 -18.697 1.00 98.19 143 ARG A N 1
ATOM 1102 C CA . ARG A 1 143 ? 22.067 -12.187 -18.045 1.00 98.19 143 ARG A CA 1
ATOM 1103 C C . ARG A 1 143 ? 23.366 -11.846 -18.772 1.00 98.19 143 ARG A C 1
ATOM 1105 O O . ARG A 1 143 ? 24.313 -11.426 -18.108 1.00 98.19 143 ARG A O 1
ATOM 1112 N N . SER A 1 144 ? 23.412 -11.976 -20.100 1.00 97.62 144 SER A N 1
ATOM 1113 C CA . SER A 1 144 ? 24.619 -11.685 -20.889 1.00 97.62 144 SER A CA 1
ATOM 1114 C C . SER A 1 144 ? 25.030 -10.212 -20.794 1.00 97.62 144 SER A C 1
ATOM 1116 O O . SER A 1 144 ? 26.214 -9.902 -20.687 1.00 97.62 144 SER A O 1
ATOM 1118 N N . GLN A 1 145 ? 24.057 -9.304 -20.704 1.00 97.12 145 GLN A N 1
ATOM 1119 C CA . GLN A 1 145 ? 24.293 -7.868 -20.537 1.00 97.12 145 GLN A CA 1
ATOM 1120 C C . GLN A 1 145 ? 24.508 -7.432 -19.072 1.00 97.12 145 GLN A C 1
ATOM 1122 O O . GLN A 1 145 ? 24.727 -6.248 -18.801 1.00 97.12 145 GLN A O 1
ATOM 1127 N N . LYS A 1 146 ? 24.475 -8.359 -18.101 1.00 97.69 146 LYS A N 1
ATOM 1128 C CA . LYS A 1 146 ? 24.562 -8.067 -16.652 1.00 97.69 146 LYS A CA 1
ATOM 1129 C C . LYS A 1 146 ? 23.438 -7.127 -16.153 1.00 97.69 146 LYS A C 1
ATOM 1131 O O . LYS A 1 146 ? 23.655 -6.274 -15.287 1.00 97.69 146 LYS A O 1
ATOM 1136 N N . LEU A 1 147 ? 22.228 -7.303 -16.689 1.00 98.12 147 LEU A N 1
ATOM 1137 C CA . LEU A 1 147 ? 21.001 -6.530 -16.441 1.00 98.12 147 LEU A CA 1
ATOM 1138 C C . LEU A 1 147 ? 19.855 -7.357 -15.824 1.00 98.12 147 LEU A C 1
ATOM 1140 O O . LEU A 1 147 ? 18.703 -6.930 -15.858 1.00 98.12 147 LEU A O 1
ATOM 1144 N N . SER A 1 148 ? 20.127 -8.513 -15.209 1.00 97.81 148 SER A N 1
ATOM 1145 C CA . SER A 1 148 ? 19.085 -9.369 -14.601 1.00 97.81 148 SER A CA 1
ATOM 1146 C C . SER A 1 148 ? 18.195 -8.660 -13.567 1.00 97.81 148 SER A C 1
ATOM 1148 O O . SER A 1 148 ? 17.086 -9.108 -13.294 1.00 97.81 148 SER A O 1
ATOM 1150 N N . ASN A 1 149 ? 18.648 -7.540 -12.996 1.00 97.25 149 ASN A N 1
ATOM 1151 C CA . ASN A 1 149 ? 17.872 -6.728 -12.058 1.00 97.25 149 ASN A CA 1
ATOM 1152 C C . ASN A 1 149 ? 16.974 -5.669 -12.730 1.00 97.25 149 ASN A C 1
ATOM 1154 O O . ASN A 1 149 ? 16.379 -4.871 -12.008 1.00 97.25 149 ASN A O 1
ATOM 1158 N N . LEU A 1 150 ? 16.854 -5.629 -14.063 1.00 98.19 150 LEU A N 1
ATOM 1159 C CA . LEU A 1 150 ? 16.002 -4.662 -14.767 1.00 98.19 150 LEU A CA 1
ATOM 1160 C C . LEU A 1 150 ? 14.550 -4.645 -14.241 1.00 98.19 150 LEU A C 1
ATOM 1162 O O . LEU A 1 150 ? 14.072 -3.558 -13.911 1.00 98.19 150 LEU A O 1
ATOM 1166 N N . PRO A 1 151 ? 13.853 -5.788 -14.047 1.00 97.94 151 PRO A N 1
ATOM 1167 C CA . PRO A 1 151 ? 12.510 -5.775 -13.462 1.00 97.94 151 PRO A CA 1
ATOM 1168 C C . PRO A 1 151 ? 12.469 -5.157 -12.059 1.00 97.94 151 PRO A C 1
ATOM 1170 O O . PRO A 1 151 ? 11.516 -4.462 -11.707 1.00 97.94 151 PRO A O 1
ATOM 1173 N N . ALA A 1 152 ? 13.504 -5.393 -11.247 1.00 98.00 152 ALA A N 1
ATOM 1174 C CA . ALA A 1 152 ? 13.606 -4.811 -9.914 1.00 98.00 152 ALA A CA 1
ATOM 1175 C C . ALA A 1 152 ? 13.835 -3.292 -9.981 1.00 98.00 152 ALA A C 1
ATOM 1177 O O . ALA A 1 152 ? 13.181 -2.561 -9.244 1.00 98.00 152 ALA A O 1
ATOM 1178 N N . LEU A 1 153 ? 14.681 -2.809 -10.899 1.00 98.06 153 LEU A N 1
ATOM 1179 C CA . LEU A 1 153 ? 14.881 -1.375 -11.141 1.00 98.06 153 LEU A CA 1
ATOM 1180 C C . LEU A 1 153 ? 13.590 -0.690 -11.599 1.00 98.06 153 LEU A C 1
ATOM 1182 O O . LEU A 1 153 ? 13.254 0.368 -11.077 1.00 98.06 153 LEU A O 1
ATOM 1186 N N . MET A 1 154 ? 12.820 -1.304 -12.503 1.00 98.50 154 MET A N 1
ATOM 1187 C CA . MET A 1 154 ? 11.524 -0.755 -12.930 1.00 98.50 154 MET A CA 1
ATOM 1188 C C . MET A 1 154 ? 10.517 -0.685 -11.772 1.00 98.50 154 MET A C 1
ATOM 1190 O O . MET A 1 154 ? 9.800 0.305 -11.642 1.00 98.50 154 MET A O 1
ATOM 1194 N N . LYS A 1 155 ? 10.489 -1.689 -10.881 1.00 96.81 155 LYS A N 1
ATOM 1195 C CA . LYS A 1 155 ? 9.669 -1.652 -9.654 1.00 96.81 155 LYS A CA 1
ATOM 1196 C C . LYS A 1 155 ? 10.123 -0.553 -8.689 1.00 96.81 155 LYS A C 1
ATOM 1198 O O . LYS A 1 155 ? 9.289 0.161 -8.139 1.00 96.81 155 LYS A O 1
ATOM 1203 N N . GLN A 1 156 ? 11.431 -0.406 -8.481 1.00 97.44 156 GLN A N 1
ATOM 1204 C CA . GLN A 1 156 ? 11.984 0.663 -7.645 1.00 97.44 156 GLN A CA 1
ATOM 1205 C C . GLN A 1 156 ? 11.635 2.043 -8.209 1.00 97.44 156 GLN A C 1
ATOM 1207 O O . GLN A 1 156 ? 11.238 2.923 -7.447 1.00 97.44 156 GLN A O 1
ATOM 1212 N N . PHE A 1 157 ? 11.702 2.208 -9.530 1.00 98.00 157 PHE A N 1
ATOM 1213 C CA . PHE A 1 157 ? 11.294 3.435 -10.200 1.00 98.00 157 PHE A CA 1
ATOM 1214 C C . PHE A 1 157 ? 9.798 3.717 -10.041 1.00 98.00 157 PHE A C 1
ATOM 1216 O O . PHE A 1 157 ? 9.422 4.831 -9.693 1.00 98.00 157 PHE A O 1
ATOM 1223 N N . ALA A 1 158 ? 8.934 2.708 -10.193 1.00 96.75 158 ALA A N 1
ATOM 1224 C CA . ALA A 1 158 ? 7.505 2.869 -9.924 1.00 96.75 158 ALA A CA 1
ATOM 1225 C C . ALA A 1 158 ? 7.245 3.367 -8.488 1.00 96.75 158 ALA A C 1
ATOM 1227 O O . ALA A 1 158 ? 6.415 4.250 -8.284 1.00 96.75 158 ALA A O 1
ATOM 1228 N N . ASN A 1 159 ? 8.005 2.883 -7.498 1.00 95.12 159 ASN A N 1
ATOM 1229 C CA . ASN A 1 159 ? 7.939 3.398 -6.126 1.00 95.12 159 ASN A CA 1
ATOM 1230 C C . ASN A 1 159 ? 8.495 4.829 -5.988 1.00 95.12 159 ASN A C 1
ATOM 1232 O O . ASN A 1 159 ? 8.006 5.583 -5.152 1.00 95.12 159 ASN A O 1
ATOM 1236 N N . ALA A 1 160 ? 9.511 5.220 -6.765 1.00 95.50 160 ALA A N 1
ATOM 1237 C CA . ALA A 1 160 ? 9.979 6.610 -6.816 1.00 95.50 160 ALA A CA 1
ATOM 1238 C C . ALA A 1 160 ? 8.880 7.539 -7.358 1.00 95.50 160 ALA A C 1
ATOM 1240 O O . ALA A 1 160 ? 8.548 8.528 -6.713 1.00 95.50 160 ALA A O 1
ATOM 1241 N N . LYS A 1 161 ? 8.204 7.140 -8.440 1.00 96.31 161 LYS A N 1
ATOM 1242 C CA . LYS A 1 161 ? 7.056 7.860 -9.009 1.00 96.31 161 LYS A CA 1
ATOM 1243 C C . LYS A 1 161 ? 5.874 7.988 -8.037 1.00 96.31 161 LYS A C 1
ATOM 1245 O O . LYS A 1 161 ? 5.228 9.030 -7.987 1.00 96.31 161 LYS A O 1
ATOM 1250 N N . VAL A 1 162 ? 5.638 6.980 -7.190 1.00 94.69 162 VAL A N 1
ATOM 1251 C CA . VAL A 1 162 ? 4.671 7.090 -6.079 1.00 94.69 162 VAL A CA 1
ATOM 1252 C C . VAL A 1 162 ? 5.062 8.193 -5.090 1.00 94.69 162 VAL A C 1
ATOM 1254 O O . VAL A 1 162 ? 4.194 8.959 -4.679 1.00 94.69 162 VAL A O 1
ATOM 1257 N N . ARG A 1 163 ? 6.347 8.310 -4.726 1.00 93.06 163 ARG A N 1
ATOM 1258 C CA . ARG A 1 163 ? 6.829 9.387 -3.838 1.00 93.06 163 ARG A CA 1
ATOM 1259 C C . ARG A 1 163 ? 6.673 10.766 -4.480 1.00 93.06 163 ARG A C 1
ATOM 1261 O O . ARG A 1 163 ? 6.273 11.702 -3.801 1.00 93.06 163 ARG A O 1
ATOM 1268 N N . GLU A 1 164 ? 6.906 10.865 -5.786 1.00 93.81 164 GLU A N 1
ATOM 1269 C CA . GLU A 1 164 ? 6.645 12.078 -6.578 1.00 93.81 164 GLU A CA 1
ATOM 1270 C C . GLU A 1 164 ? 5.146 12.386 -6.754 1.00 93.81 164 GLU A C 1
ATOM 1272 O O . GLU A 1 164 ? 4.779 13.473 -7.196 1.00 93.81 164 GLU A O 1
ATOM 1277 N N . GLY A 1 165 ? 4.262 11.437 -6.438 1.00 92.62 165 GLY A N 1
ATOM 1278 C CA . GLY A 1 165 ? 2.814 11.622 -6.479 1.00 92.62 165 GLY A CA 1
ATOM 1279 C C . GLY A 1 165 ? 2.187 11.607 -7.873 1.00 92.62 165 GLY A C 1
ATOM 1280 O O . GLY A 1 165 ? 1.057 12.064 -8.020 1.00 92.62 165 GLY A O 1
ATOM 1281 N N . ASN A 1 166 ? 2.873 11.088 -8.895 1.00 93.38 166 ASN A N 1
ATOM 1282 C CA . ASN A 1 166 ? 2.328 10.990 -10.253 1.00 93.38 166 ASN A CA 1
ATOM 1283 C C . ASN A 1 166 ? 2.938 9.820 -11.040 1.00 93.38 166 ASN A C 1
ATOM 1285 O O . ASN A 1 166 ? 4.039 9.370 -10.747 1.00 93.38 166 ASN A O 1
ATOM 1289 N N . PHE A 1 167 ? 2.253 9.367 -12.092 1.00 95.12 167 PHE A N 1
ATOM 1290 C CA . PHE A 1 167 ? 2.768 8.379 -13.054 1.00 95.12 167 PHE A CA 1
ATOM 1291 C C . PHE A 1 167 ? 3.019 8.996 -14.439 1.00 95.12 167 PHE A C 1
ATOM 1293 O O . PHE A 1 167 ? 2.945 8.315 -15.461 1.00 95.12 167 PHE A O 1
ATOM 1300 N N . ASN A 1 168 ? 3.315 10.295 -14.489 1.00 93.44 168 ASN A N 1
ATOM 1301 C CA . ASN A 1 168 ? 3.541 10.997 -15.749 1.00 93.44 168 ASN A CA 1
ATOM 1302 C C . ASN A 1 168 ? 4.928 10.656 -16.304 1.00 93.44 168 ASN A C 1
ATOM 1304 O O . ASN A 1 168 ? 5.884 10.494 -15.543 1.00 93.44 168 ASN A O 1
ATOM 1308 N N . ASN A 1 169 ? 5.027 10.559 -17.633 1.00 95.50 169 ASN A N 1
ATOM 1309 C CA . ASN A 1 169 ? 6.280 10.413 -18.385 1.00 95.50 169 ASN A CA 1
ATOM 1310 C C . ASN A 1 169 ? 7.212 9.294 -17.879 1.00 95.50 169 ASN A C 1
ATOM 1312 O O . ASN A 1 169 ? 8.431 9.401 -18.002 1.00 95.50 169 ASN A O 1
ATOM 1316 N N . MET A 1 170 ? 6.655 8.208 -17.321 1.00 97.25 170 MET A N 1
ATOM 1317 C CA . MET A 1 170 ? 7.445 7.157 -16.664 1.00 97.25 170 MET A CA 1
ATOM 1318 C C . MET A 1 170 ? 8.523 6.564 -17.575 1.00 97.25 170 MET A C 1
ATOM 1320 O O . MET A 1 170 ? 9.634 6.340 -17.120 1.00 97.25 170 MET A O 1
ATOM 1324 N N . ALA A 1 171 ? 8.228 6.326 -18.853 1.00 97.00 171 ALA A N 1
ATOM 1325 C CA . ALA A 1 171 ? 9.200 5.736 -19.770 1.00 97.00 171 ALA A CA 1
ATOM 1326 C C . ALA A 1 171 ? 10.415 6.645 -19.997 1.00 97.00 171 ALA A C 1
ATOM 1328 O O . ALA A 1 171 ? 11.550 6.196 -19.855 1.00 97.00 171 ALA A O 1
ATOM 1329 N N . GLN A 1 172 ? 10.171 7.927 -20.284 1.00 95.81 172 GLN A N 1
ATOM 1330 C CA . GLN A 1 172 ? 11.227 8.920 -20.473 1.00 95.81 172 GLN A CA 1
ATOM 1331 C C . GLN A 1 172 ? 12.036 9.111 -19.188 1.00 95.81 172 GLN A C 1
ATOM 1333 O O . GLN A 1 172 ? 13.255 8.977 -19.195 1.00 95.81 172 GLN A O 1
ATOM 1338 N N . GLN A 1 173 ? 11.361 9.330 -18.062 1.00 97.38 173 GLN A N 1
ATOM 1339 C CA . GLN A 1 173 ? 12.041 9.540 -16.789 1.00 97.38 173 GLN A CA 1
ATOM 1340 C C . GLN A 1 173 ? 12.769 8.286 -16.293 1.00 97.38 173 GLN A C 1
ATOM 1342 O O . GLN A 1 173 ? 13.773 8.402 -15.602 1.00 97.38 173 GLN A O 1
ATOM 1347 N N . PHE A 1 174 ? 12.328 7.079 -16.660 1.00 98.25 174 PHE A N 1
ATOM 1348 C CA . PHE A 1 174 ? 13.062 5.855 -16.342 1.00 98.25 174 PHE A CA 1
ATOM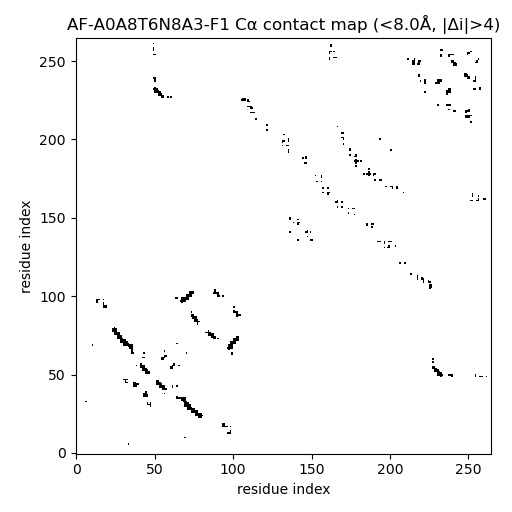 1349 C C . PHE A 1 174 ? 14.412 5.797 -17.065 1.00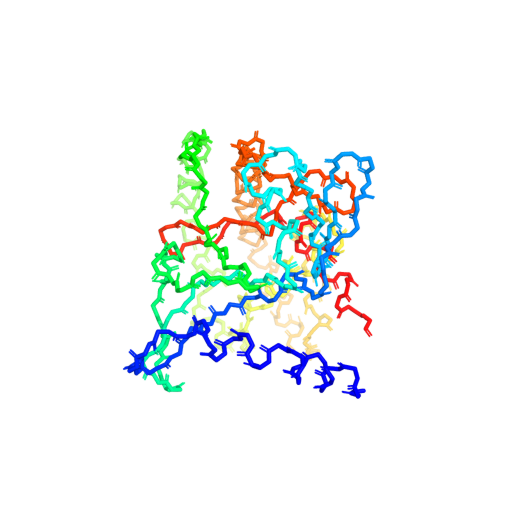 98.25 174 PHE A C 1
ATOM 1351 O O . PHE A 1 174 ? 15.394 5.359 -16.467 1.00 98.25 174 PHE A O 1
ATOM 1358 N N . ILE A 1 175 ? 14.472 6.255 -18.322 1.00 94.50 175 ILE A N 1
ATOM 1359 C CA . ILE A 1 175 ? 15.717 6.322 -19.106 1.00 94.50 175 ILE A CA 1
ATOM 1360 C C . ILE A 1 175 ? 16.738 7.237 -18.423 1.00 94.50 175 ILE A C 1
ATOM 1362 O O . ILE A 1 175 ? 17.925 6.928 -18.428 1.00 94.50 175 ILE A O 1
ATOM 1366 N N . GLU A 1 176 ? 16.278 8.324 -17.809 1.00 95.31 176 GLU A N 1
ATOM 1367 C CA . GLU A 1 176 ? 17.123 9.282 -17.088 1.00 95.31 176 GLU A CA 1
ATOM 1368 C C . GLU A 1 176 ? 17.476 8.786 -15.675 1.00 95.31 176 GLU A C 1
ATOM 1370 O O . GLU A 1 176 ? 18.625 8.856 -15.243 1.00 95.31 176 GLU A O 1
ATOM 1375 N N . TRP A 1 177 ? 16.503 8.226 -14.954 1.00 97.75 177 TRP A N 1
ATOM 1376 C CA . TRP A 1 177 ? 16.644 7.833 -13.554 1.00 97.75 177 TRP A CA 1
ATOM 1377 C C . TRP A 1 177 ? 17.449 6.547 -13.367 1.00 97.75 177 TRP A C 1
ATOM 1379 O O . TRP A 1 177 ? 18.290 6.469 -12.470 1.00 97.75 177 TRP A O 1
ATOM 1389 N N . ALA A 1 178 ? 17.199 5.516 -14.176 1.00 97.44 178 ALA A N 1
ATOM 1390 C CA . ALA A 1 178 ? 17.748 4.183 -13.933 1.00 97.44 178 ALA A CA 1
ATOM 1391 C C . ALA A 1 178 ? 19.288 4.111 -14.014 1.00 97.44 178 ALA A C 1
ATOM 1393 O O . ALA A 1 178 ? 19.878 3.438 -13.161 1.00 97.44 178 ALA A O 1
ATOM 1394 N N . PRO A 1 179 ? 19.964 4.824 -14.942 1.00 96.69 179 PRO A N 1
ATOM 1395 C CA . PRO A 1 179 ? 21.423 4.949 -14.959 1.00 96.69 179 PRO A CA 1
ATOM 1396 C C . PRO A 1 179 ? 22.022 5.471 -13.648 1.00 96.69 179 PRO A C 1
ATOM 1398 O O . PRO A 1 179 ? 23.064 4.983 -13.229 1.00 96.69 179 PRO A O 1
ATOM 1401 N N . THR A 1 180 ? 21.334 6.380 -12.945 1.00 97.00 180 THR A N 1
ATOM 1402 C CA . THR A 1 180 ? 21.818 6.969 -11.675 1.00 97.00 180 THR A CA 1
ATOM 1403 C C . THR A 1 180 ? 21.819 5.990 -10.496 1.00 97.00 180 THR A C 1
ATOM 1405 O O . THR A 1 180 ? 22.289 6.318 -9.408 1.00 97.00 180 THR A O 1
ATOM 1408 N N . LYS A 1 181 ? 21.242 4.794 -10.672 1.00 97.31 181 LYS A N 1
ATOM 1409 C CA . LYS A 1 181 ? 21.085 3.769 -9.625 1.00 97.31 181 LYS A CA 1
ATOM 1410 C C . LYS A 1 181 ? 22.003 2.567 -9.819 1.00 97.31 181 LYS A C 1
ATOM 1412 O O . LYS A 1 181 ? 21.849 1.556 -9.132 1.00 97.31 181 LYS A O 1
ATOM 1417 N N . VAL A 1 182 ? 22.923 2.639 -10.775 1.00 96.56 182 VAL A N 1
ATOM 1418 C CA . VAL A 1 182 ? 23.848 1.559 -11.124 1.00 96.56 182 VAL A CA 1
ATOM 1419 C C . VAL A 1 182 ? 25.247 2.115 -11.393 1.00 96.56 182 VAL A C 1
ATOM 1421 O O . VAL A 1 182 ? 25.425 3.318 -11.514 1.00 96.56 182 VAL A O 1
ATOM 1424 N N . THR A 1 183 ? 26.248 1.239 -11.487 1.00 96.88 183 THR A N 1
ATOM 1425 C CA . THR A 1 183 ? 27.612 1.635 -11.872 1.00 96.88 183 THR A CA 1
ATOM 1426 C C . THR A 1 183 ? 27.673 2.110 -13.325 1.00 96.88 183 THR A C 1
ATOM 1428 O O . THR A 1 183 ? 26.896 1.632 -14.153 1.00 96.88 183 THR A O 1
ATOM 1431 N N . ASP A 1 184 ? 28.642 2.955 -13.677 1.00 96.19 184 ASP A N 1
ATOM 1432 C CA . ASP A 1 184 ? 28.763 3.554 -15.020 1.00 96.19 184 ASP A CA 1
ATOM 1433 C C . ASP A 1 184 ? 28.792 2.517 -16.153 1.00 96.19 184 ASP A C 1
ATOM 1435 O O . ASP A 1 184 ? 28.034 2.593 -17.123 1.00 96.19 184 ASP A O 1
ATOM 1439 N N . ALA A 1 185 ? 29.594 1.459 -15.994 1.00 95.31 185 ALA A N 1
ATOM 1440 C CA . ALA A 1 185 ? 29.665 0.373 -16.972 1.00 95.31 185 ALA A CA 1
ATOM 1441 C C . ALA A 1 185 ? 28.316 -0.350 -17.156 1.00 95.31 185 ALA A C 1
ATOM 1443 O O . ALA A 1 185 ? 28.039 -0.926 -18.209 1.00 95.31 185 ALA A O 1
ATOM 1444 N N . LYS A 1 186 ? 27.470 -0.370 -16.120 1.00 97.38 186 LYS A N 1
ATOM 1445 C CA . LYS A 1 186 ? 26.118 -0.930 -16.188 1.00 97.38 186 LYS A CA 1
ATOM 1446 C C . LYS A 1 186 ? 25.115 0.079 -16.739 1.00 97.38 186 LYS A C 1
ATOM 1448 O O . LYS A 1 186 ? 24.231 -0.340 -17.478 1.00 97.38 186 LYS A O 1
ATOM 1453 N N . ALA A 1 187 ? 25.271 1.365 -16.434 1.00 97.69 187 ALA A N 1
ATOM 1454 C CA . ALA A 1 187 ? 24.460 2.448 -16.972 1.00 97.69 187 ALA A CA 1
ATOM 1455 C C . ALA A 1 187 ? 24.504 2.475 -18.505 1.00 97.69 187 ALA A C 1
ATOM 1457 O O . ALA A 1 187 ? 23.454 2.536 -19.135 1.00 97.69 187 ALA A O 1
ATOM 1458 N N . GLN A 1 188 ? 25.685 2.326 -19.115 1.00 97.12 188 GLN A N 1
ATOM 1459 C CA . GLN A 1 188 ? 25.823 2.271 -20.578 1.00 97.12 188 GLN A CA 1
ATOM 1460 C C . GLN A 1 188 ? 25.021 1.114 -21.197 1.00 97.12 188 GLN A C 1
ATOM 1462 O O . GLN A 1 188 ? 24.202 1.331 -22.090 1.00 97.12 188 GLN A O 1
ATOM 1467 N N . ARG A 1 189 ? 25.192 -0.111 -20.674 1.00 97.81 189 ARG A N 1
ATOM 1468 C CA . ARG A 1 189 ? 24.451 -1.300 -21.141 1.00 97.81 189 ARG A CA 1
ATOM 1469 C C . ARG A 1 189 ? 22.945 -1.162 -20.924 1.00 97.81 189 ARG A C 1
ATOM 1471 O O . ARG A 1 189 ? 22.165 -1.517 -21.801 1.00 97.81 189 ARG A O 1
ATOM 1478 N N . LEU A 1 190 ? 22.542 -0.640 -19.765 1.00 98.12 190 LEU A N 1
ATOM 1479 C CA . LEU A 1 190 ? 21.143 -0.407 -19.415 1.00 98.12 190 LEU A CA 1
ATOM 1480 C C . LEU A 1 190 ? 20.492 0.590 -20.374 1.00 98.12 190 LEU A C 1
ATOM 1482 O O . LEU A 1 190 ? 19.430 0.300 -20.916 1.00 98.12 190 LEU A O 1
ATOM 1486 N N . THR A 1 191 ? 21.138 1.733 -20.603 1.00 97.25 191 THR A N 1
ATOM 1487 C CA . THR A 1 191 ? 20.657 2.766 -21.523 1.00 97.25 191 THR A CA 1
ATOM 1488 C C . THR A 1 191 ? 20.515 2.216 -22.935 1.00 97.25 191 THR A C 1
ATOM 1490 O O . THR A 1 191 ? 19.488 2.454 -23.565 1.00 97.25 191 THR A O 1
ATOM 1493 N N . GLN A 1 192 ? 21.493 1.442 -23.414 1.00 97.19 192 GLN A N 1
ATOM 1494 C CA . GLN A 1 192 ? 21.414 0.811 -24.730 1.00 97.19 192 GLN A CA 1
ATOM 1495 C C . GLN A 1 192 ? 20.224 -0.152 -24.819 1.00 97.19 192 GLN A C 1
ATOM 1497 O O . GLN A 1 192 ? 19.364 0.019 -25.681 1.00 97.19 192 GLN A O 1
ATOM 1502 N N . HIS A 1 193 ? 20.112 -1.098 -23.880 1.00 98.06 193 HIS A N 1
ATOM 1503 C CA . HIS A 1 193 ? 19.027 -2.086 -23.864 1.00 98.06 193 HIS A CA 1
ATOM 1504 C C . HIS A 1 193 ? 17.643 -1.433 -23.779 1.00 98.06 193 HIS A C 1
ATOM 1506 O O . HIS A 1 193 ? 16.712 -1.835 -24.475 1.00 98.06 193 HIS A O 1
ATOM 1512 N N . VAL A 1 194 ? 17.493 -0.400 -22.946 1.00 96.88 194 VAL A N 1
ATOM 1513 C CA . VAL A 1 194 ? 16.233 0.342 -22.802 1.00 96.88 194 VAL A CA 1
ATOM 1514 C C . VAL A 1 194 ? 15.897 1.128 -24.070 1.00 96.88 194 VAL A C 1
ATOM 1516 O O . VAL A 1 194 ? 14.736 1.123 -24.469 1.00 96.88 194 VAL A O 1
ATOM 1519 N N . LYS A 1 195 ? 16.876 1.763 -24.732 1.00 95.56 195 LYS A N 1
ATOM 1520 C CA . LYS A 1 195 ? 16.660 2.490 -25.996 1.00 95.56 195 LYS A CA 1
ATOM 1521 C C . LYS A 1 195 ? 16.268 1.552 -27.138 1.00 95.56 195 LYS A C 1
ATOM 1523 O O . LYS A 1 195 ? 15.286 1.816 -27.825 1.00 95.56 195 LYS A O 1
ATOM 1528 N N . GLU A 1 196 ? 16.963 0.427 -27.292 1.00 96.69 196 GLU A N 1
ATOM 1529 C CA . GLU A 1 196 ? 16.630 -0.610 -28.285 1.00 96.69 196 GLU A CA 1
ATOM 1530 C C . GLU A 1 196 ? 15.226 -1.195 -28.069 1.00 96.69 196 GLU A C 1
ATOM 1532 O O . GLU A 1 196 ? 14.556 -1.608 -29.015 1.00 96.69 196 GLU A O 1
ATOM 1537 N N . ASN A 1 197 ? 14.753 -1.193 -26.820 1.00 97.81 197 ASN A N 1
ATOM 1538 C CA . ASN A 1 197 ? 13.438 -1.688 -26.430 1.00 97.81 197 ASN A CA 1
ATOM 1539 C C . ASN A 1 197 ? 12.481 -0.560 -25.995 1.00 97.81 197 ASN A C 1
ATOM 1541 O O . ASN A 1 197 ? 11.545 -0.818 -25.234 1.00 97.81 197 ASN A O 1
ATOM 1545 N N . ALA A 1 198 ? 12.661 0.676 -26.482 1.00 96.38 198 ALA A N 1
ATOM 1546 C CA . ALA A 1 198 ? 11.922 1.848 -25.994 1.00 96.38 198 ALA A CA 1
ATOM 1547 C C . ALA A 1 198 ? 10.395 1.674 -26.071 1.00 96.38 198 ALA A C 1
ATOM 1549 O O . ALA A 1 198 ? 9.684 1.970 -25.111 1.00 96.38 198 ALA A O 1
ATOM 1550 N N . ARG A 1 199 ? 9.891 1.089 -27.170 1.00 96.50 199 ARG A N 1
ATOM 1551 C CA . ARG A 1 199 ? 8.465 0.748 -27.324 1.00 96.50 199 ARG A CA 1
ATOM 1552 C C . ARG A 1 199 ? 7.970 -0.202 -26.228 1.00 96.50 199 ARG A C 1
ATOM 1554 O O . ARG A 1 199 ? 6.853 -0.049 -25.747 1.00 96.50 199 ARG A O 1
ATOM 1561 N N . ALA A 1 200 ? 8.774 -1.195 -25.848 1.00 97.62 200 ALA A N 1
ATOM 1562 C CA . ALA A 1 200 ? 8.410 -2.148 -24.804 1.00 97.62 200 ALA A CA 1
ATOM 1563 C C . ALA A 1 200 ? 8.383 -1.479 -23.424 1.00 97.62 200 ALA A C 1
ATOM 1565 O O . ALA A 1 200 ? 7.478 -1.738 -22.636 1.00 97.62 200 ALA A O 1
ATOM 1566 N N . VAL A 1 201 ? 9.350 -0.602 -23.145 1.00 98.12 201 VAL A N 1
ATOM 1567 C CA . VAL A 1 201 ? 9.431 0.136 -21.877 1.00 98.12 201 VAL A CA 1
ATOM 1568 C C . VAL A 1 201 ? 8.249 1.088 -21.718 1.00 98.12 201 VAL A C 1
ATOM 1570 O O . VAL A 1 201 ? 7.595 1.070 -20.675 1.00 98.12 201 VAL A O 1
ATOM 1573 N N . ASP A 1 202 ? 7.921 1.848 -22.766 1.00 97.56 202 ASP A N 1
ATOM 1574 C CA . ASP A 1 202 ? 6.721 2.690 -22.807 1.00 97.56 202 ASP A CA 1
ATOM 1575 C C . ASP A 1 202 ? 5.446 1.877 -22.562 1.00 97.56 202 ASP A C 1
ATOM 1577 O O . ASP A 1 202 ? 4.653 2.200 -21.675 1.00 97.56 202 ASP A O 1
ATOM 1581 N N . LEU A 1 203 ? 5.292 0.758 -23.273 1.00 98.00 203 LEU A N 1
ATOM 1582 C CA . LEU A 1 203 ? 4.135 -0.114 -23.121 1.00 98.00 203 LEU A CA 1
ATOM 1583 C C . LEU A 1 203 ? 3.997 -0.676 -21.699 1.00 98.00 203 LEU A C 1
ATOM 1585 O O . LEU A 1 203 ? 2.901 -0.665 -21.143 1.00 98.00 203 LEU A O 1
ATOM 1589 N N . VAL A 1 204 ? 5.086 -1.159 -21.094 1.00 98.12 204 VAL A N 1
ATOM 1590 C CA . VAL A 1 204 ? 5.064 -1.726 -19.735 1.00 98.12 204 VAL A CA 1
ATOM 1591 C C . VAL A 1 204 ? 4.624 -0.682 -18.712 1.00 98.12 204 VAL A C 1
ATOM 1593 O O . VAL A 1 204 ? 3.799 -0.991 -17.851 1.00 98.12 204 VAL A O 1
ATOM 1596 N N . PHE A 1 205 ? 5.116 0.555 -18.809 1.00 98.19 205 PHE A N 1
ATOM 1597 C CA . PHE A 1 205 ? 4.687 1.615 -17.898 1.00 98.19 205 PHE A CA 1
ATOM 1598 C C . PHE A 1 205 ? 3.250 2.080 -18.157 1.00 98.19 205 PHE A C 1
ATOM 1600 O O . PHE A 1 205 ? 2.527 2.336 -17.195 1.00 98.19 205 PHE A O 1
ATOM 1607 N N . LYS A 1 206 ? 2.792 2.117 -19.414 1.00 96.56 206 LYS A N 1
ATOM 1608 C CA . LYS A 1 206 ? 1.379 2.383 -19.740 1.00 96.56 206 LYS A CA 1
ATOM 1609 C C . LYS A 1 206 ? 0.450 1.318 -19.158 1.00 96.56 206 LYS A C 1
ATOM 1611 O O . LYS A 1 206 ? -0.540 1.667 -18.519 1.00 96.56 206 LYS A O 1
ATOM 1616 N N . LEU A 1 207 ? 0.796 0.037 -19.306 1.00 97.25 207 LEU A N 1
ATOM 1617 C CA . LEU A 1 207 ? 0.056 -1.080 -18.709 1.00 97.25 207 LEU A CA 1
ATOM 1618 C C . LEU A 1 207 ? 0.044 -0.988 -17.178 1.00 97.25 207 LEU A C 1
ATOM 1620 O O . LEU A 1 207 ? -1.010 -1.124 -16.561 1.00 97.25 207 LEU A O 1
ATOM 1624 N N . PHE A 1 208 ? 1.198 -0.710 -16.562 1.00 96.06 208 PHE A N 1
ATOM 1625 C CA . PHE A 1 208 ? 1.298 -0.494 -15.119 1.00 96.06 208 PHE A CA 1
ATOM 1626 C C . PHE A 1 208 ? 0.378 0.640 -14.649 1.00 96.06 208 PHE A C 1
ATOM 1628 O O . PHE A 1 208 ? -0.383 0.446 -13.701 1.00 96.06 208 PHE A O 1
ATOM 1635 N N . ASN A 1 209 ? 0.413 1.795 -15.322 1.00 95.06 209 ASN A N 1
ATOM 1636 C CA . ASN A 1 209 ? -0.407 2.951 -14.971 1.00 95.06 209 ASN A CA 1
ATOM 1637 C C . ASN A 1 209 ? -1.904 2.645 -15.131 1.00 95.06 209 ASN A C 1
ATOM 1639 O O . ASN A 1 209 ? -2.684 2.898 -14.220 1.00 95.06 209 ASN A O 1
ATOM 1643 N N . ALA A 1 210 ? -2.309 2.010 -16.232 1.00 95.12 210 ALA A N 1
ATOM 1644 C CA . ALA A 1 210 ? -3.704 1.634 -16.447 1.00 95.12 210 ALA A CA 1
ATOM 1645 C C . ALA A 1 210 ? -4.227 0.670 -15.365 1.00 95.12 210 ALA A C 1
ATOM 1647 O O . ALA A 1 210 ? -5.318 0.873 -14.830 1.00 95.12 210 ALA A O 1
ATOM 1648 N N . ILE A 1 211 ? -3.428 -0.330 -14.971 1.00 94.31 211 ILE A N 1
ATOM 1649 C CA . ILE A 1 211 ? -3.764 -1.228 -13.855 1.00 94.31 211 ILE A CA 1
ATOM 1650 C C . ILE A 1 211 ? -3.839 -0.450 -12.535 1.00 94.31 211 ILE A C 1
ATOM 1652 O O . ILE A 1 211 ? -4.736 -0.699 -11.729 1.00 94.31 211 ILE A O 1
ATOM 1656 N N . ALA A 1 212 ? -2.912 0.481 -12.294 1.00 93.38 212 ALA A N 1
ATOM 1657 C CA . ALA A 1 212 ? -2.922 1.312 -11.095 1.00 93.38 212 ALA A CA 1
ATOM 1658 C C . ALA A 1 212 ? -4.197 2.167 -11.014 1.00 93.38 212 ALA A C 1
ATOM 1660 O O . ALA A 1 212 ? -4.830 2.189 -9.964 1.00 93.38 212 ALA A O 1
ATOM 1661 N N . VAL A 1 213 ? -4.620 2.785 -12.122 1.00 92.06 213 VAL A N 1
ATOM 1662 C CA . VAL A 1 213 ? -5.860 3.571 -12.207 1.00 92.06 213 VAL A CA 1
ATOM 1663 C C . VAL A 1 213 ? -7.087 2.714 -11.898 1.00 92.06 213 VAL A C 1
ATOM 1665 O O . VAL A 1 213 ? -7.889 3.111 -11.057 1.00 92.06 213 VAL A O 1
ATOM 1668 N N . ILE A 1 214 ? -7.216 1.528 -12.505 1.00 92.94 214 ILE A N 1
ATOM 1669 C CA . ILE A 1 214 ? -8.346 0.619 -12.237 1.00 92.94 214 ILE A CA 1
ATOM 1670 C C . ILE A 1 214 ? -8.374 0.212 -10.759 1.00 92.94 214 ILE A C 1
ATOM 1672 O O . ILE A 1 214 ? -9.418 0.270 -10.112 1.00 92.94 214 ILE A O 1
ATOM 1676 N N . LYS A 1 215 ? -7.219 -0.152 -10.187 1.00 92.31 215 LYS A N 1
ATOM 1677 C CA . LYS A 1 215 ? -7.131 -0.488 -8.759 1.00 92.31 215 LYS A CA 1
ATOM 1678 C C . LYS A 1 215 ? -7.529 0.689 -7.874 1.00 92.31 215 LYS A C 1
ATOM 1680 O O . LYS A 1 215 ? -8.252 0.482 -6.908 1.00 92.31 215 LYS A O 1
ATOM 1685 N N . THR A 1 216 ? -7.093 1.902 -8.203 1.00 91.94 216 THR A N 1
ATOM 1686 C CA . THR A 1 216 ? -7.474 3.114 -7.472 1.00 91.94 216 THR A CA 1
ATOM 1687 C C . THR A 1 216 ? -8.976 3.385 -7.570 1.00 91.94 216 THR A C 1
ATOM 1689 O O . THR A 1 216 ? -9.581 3.733 -6.563 1.00 91.94 216 THR A O 1
ATOM 1692 N N . GLN A 1 217 ? -9.601 3.186 -8.734 1.00 91.00 217 GLN A N 1
ATOM 1693 C CA . GLN A 1 217 ? -11.055 3.323 -8.889 1.00 91.00 217 GLN A CA 1
ATOM 1694 C C . GLN A 1 217 ? -11.814 2.345 -7.986 1.00 91.00 217 GLN A C 1
ATOM 1696 O O . GLN A 1 217 ? -12.712 2.765 -7.261 1.00 91.00 217 GLN A O 1
ATOM 1701 N N . ILE A 1 218 ? -11.400 1.074 -7.964 1.00 91.31 218 ILE A N 1
ATOM 1702 C CA . ILE A 1 218 ? -11.987 0.052 -7.085 1.00 91.31 218 ILE A CA 1
ATOM 1703 C C . ILE A 1 218 ? -11.824 0.446 -5.612 1.00 91.31 218 ILE A C 1
ATOM 1705 O O . ILE A 1 218 ? -12.800 0.444 -4.871 1.00 91.31 218 ILE A O 1
ATOM 1709 N N . VAL A 1 219 ? -10.614 0.825 -5.187 1.00 91.94 219 VAL A N 1
ATOM 1710 C CA . VAL A 1 219 ? -10.345 1.237 -3.796 1.00 91.94 219 VAL A CA 1
ATOM 1711 C C . VAL A 1 219 ? -11.218 2.425 -3.398 1.00 91.94 219 VAL A C 1
ATOM 1713 O O . VAL A 1 219 ? -11.871 2.368 -2.366 1.00 91.94 219 VAL A O 1
ATOM 1716 N N . ARG A 1 220 ? -11.307 3.456 -4.242 1.00 89.75 220 ARG A N 1
ATOM 1717 C CA . ARG A 1 220 ? -12.121 4.645 -3.951 1.00 89.75 220 ARG A CA 1
ATOM 1718 C C . ARG A 1 220 ? -13.618 4.350 -3.931 1.00 89.75 220 ARG A C 1
ATOM 1720 O O . ARG A 1 220 ? -14.339 4.968 -3.159 1.00 89.75 220 ARG A O 1
ATOM 1727 N N . SER A 1 221 ? -14.085 3.409 -4.751 1.00 89.25 221 SER A N 1
ATOM 1728 C CA . SER A 1 221 ? -15.467 2.927 -4.683 1.00 89.25 221 SER A CA 1
ATOM 1729 C C . SER A 1 221 ? -15.737 2.204 -3.360 1.00 89.25 221 SER A C 1
ATOM 1731 O O . SER A 1 221 ? -16.783 2.417 -2.753 1.00 89.25 221 SER A O 1
ATOM 1733 N N . LEU A 1 222 ? -14.791 1.393 -2.878 1.00 88.88 222 LEU A N 1
ATOM 1734 C CA . LEU A 1 222 ? -14.894 0.707 -1.588 1.00 88.88 222 LEU A CA 1
ATOM 1735 C C . LEU A 1 222 ? -14.848 1.683 -0.401 1.00 88.88 222 LEU A C 1
ATOM 1737 O O . LEU A 1 222 ? -15.610 1.513 0.551 1.00 88.88 222 LEU A O 1
ATOM 1741 N N . ASP A 1 223 ? -14.018 2.728 -0.480 1.00 87.94 223 ASP A N 1
ATOM 1742 C CA . ASP A 1 223 ? -13.902 3.764 0.557 1.00 87.94 223 ASP A CA 1
ATOM 1743 C C . ASP A 1 223 ? -15.244 4.470 0.836 1.00 87.94 223 ASP A C 1
ATOM 1745 O O . ASP A 1 223 ? -15.487 4.916 1.955 1.00 87.94 223 ASP A O 1
ATOM 1749 N N . GLN A 1 224 ? -16.138 4.531 -0.157 1.00 85.44 224 GLN A N 1
ATOM 1750 C CA . GLN A 1 224 ? -17.455 5.175 -0.063 1.00 85.44 224 GLN A CA 1
ATOM 1751 C C . GLN A 1 224 ? -18.553 4.277 0.528 1.00 85.44 224 GLN A C 1
ATOM 1753 O O . GLN A 1 224 ? -19.665 4.749 0.753 1.00 85.44 224 GLN A O 1
ATOM 1758 N N . GLN A 1 225 ? -18.279 2.990 0.752 1.00 84.12 225 GLN A N 1
ATOM 1759 C CA . GLN A 1 225 ? -19.303 1.991 1.088 1.00 84.12 225 GLN A CA 1
ATOM 1760 C C . GLN A 1 225 ? -19.215 1.464 2.525 1.00 84.12 225 GLN A C 1
ATOM 1762 O O . GLN A 1 225 ? -20.011 0.614 2.917 1.00 84.12 225 GLN A O 1
ATOM 1767 N N . GLY A 1 226 ? -18.257 1.942 3.320 1.00 69.44 226 GLY A N 1
ATOM 1768 C CA . GLY A 1 226 ? -18.129 1.548 4.720 1.00 69.44 226 GLY A CA 1
ATOM 1769 C C . GLY A 1 226 ? -19.257 2.111 5.586 1.00 69.44 226 GLY A C 1
ATOM 1770 O O . GLY A 1 226 ? -19.469 3.322 5.620 1.00 69.44 226 GLY A O 1
ATOM 1771 N N . SER A 1 227 ? -19.950 1.247 6.333 1.00 66.31 227 SER A N 1
ATOM 1772 C CA . SER A 1 227 ? -20.856 1.669 7.405 1.00 66.31 227 SER A CA 1
ATOM 1773 C C . SER A 1 227 ? -20.129 1.683 8.758 1.00 66.31 227 SER A C 1
ATOM 1775 O O . SER A 1 227 ? -19.344 0.792 9.086 1.00 66.31 227 SER A O 1
ATOM 1777 N N . GLY A 1 228 ? -20.376 2.719 9.563 1.00 73.31 228 GLY A N 1
ATOM 1778 C CA . GLY A 1 228 ? -19.945 2.795 10.966 1.00 73.31 228 GLY A CA 1
ATOM 1779 C C . GLY A 1 228 ? -18.490 3.206 11.234 1.00 73.31 228 GLY A C 1
ATOM 1780 O O . GLY A 1 228 ? -18.198 3.610 12.357 1.00 73.31 228 GLY A O 1
ATOM 1781 N N . ILE A 1 229 ? -17.596 3.163 10.242 1.00 86.38 229 ILE A N 1
ATOM 1782 C CA . ILE A 1 229 ? -16.230 3.703 10.335 1.00 86.38 229 ILE A CA 1
ATOM 1783 C C . ILE A 1 229 ? -15.936 4.492 9.067 1.00 86.38 229 ILE A C 1
ATOM 1785 O O . ILE A 1 229 ? -16.056 3.966 7.962 1.00 86.38 229 ILE A O 1
ATOM 1789 N N . THR A 1 230 ? -15.498 5.735 9.231 1.00 89.12 230 THR A N 1
ATOM 1790 C CA . THR A 1 230 ? -14.921 6.519 8.136 1.00 89.12 230 THR A CA 1
ATOM 1791 C C . THR A 1 230 ? -13.419 6.636 8.328 1.00 89.12 230 THR A C 1
ATOM 1793 O O . THR A 1 230 ? -12.952 6.804 9.455 1.00 89.12 230 THR A O 1
ATOM 1796 N N . ALA A 1 231 ? -12.671 6.568 7.233 1.00 91.50 231 ALA A N 1
ATOM 1797 C CA . ALA A 1 231 ? -11.226 6.724 7.232 1.00 91.50 231 ALA A CA 1
ATOM 1798 C C . ALA A 1 231 ? -10.805 7.882 6.336 1.00 91.50 231 ALA A C 1
ATOM 1800 O O . ALA A 1 231 ? -11.414 8.141 5.292 1.00 91.50 231 ALA A O 1
ATOM 1801 N N . SER A 1 232 ? -9.740 8.558 6.746 1.00 91.94 232 SER A N 1
ATOM 1802 C CA . SER A 1 232 ? -9.132 9.634 5.983 1.00 91.94 232 SER A CA 1
ATOM 1803 C C . SER A 1 232 ? -7.611 9.579 6.027 1.00 91.94 232 SER A C 1
ATOM 1805 O O . SER A 1 232 ? -7.002 9.089 6.980 1.00 91.94 232 SER A O 1
ATOM 1807 N N . ILE A 1 233 ? -6.995 10.104 4.977 1.00 91.50 233 ILE A N 1
ATOM 1808 C CA . ILE A 1 233 ? -5.555 10.286 4.834 1.00 91.50 233 ILE A CA 1
ATOM 1809 C C . ILE A 1 233 ? -5.362 11.750 4.470 1.00 91.50 233 ILE A C 1
ATOM 1811 O O . ILE A 1 233 ? -5.870 12.200 3.445 1.00 91.50 233 ILE A O 1
ATOM 1815 N N . ASP A 1 234 ? -4.671 12.490 5.334 1.00 87.31 234 A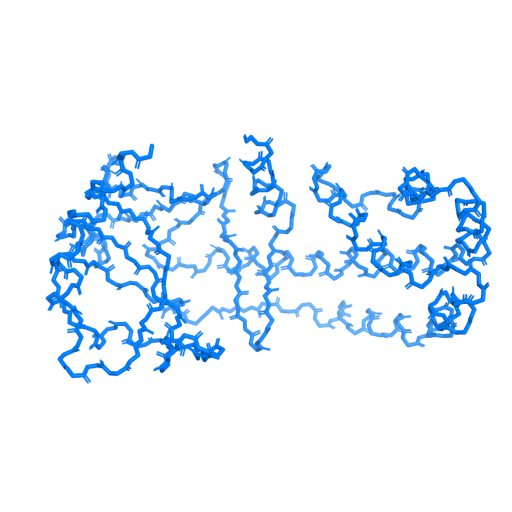SP A N 1
ATOM 1816 C CA . ASP A 1 234 ? -4.405 13.922 5.158 1.00 87.31 234 ASP A CA 1
ATOM 1817 C C . ASP A 1 234 ? -5.686 14.753 4.902 1.00 87.31 234 ASP A C 1
ATOM 1819 O O . ASP A 1 234 ? -5.694 15.703 4.127 1.00 87.31 234 ASP A O 1
ATOM 1823 N N . GLY A 1 235 ? -6.791 14.375 5.560 1.00 86.00 235 GLY A N 1
ATOM 1824 C CA . GLY A 1 235 ? -8.091 15.057 5.478 1.00 86.00 235 GLY A CA 1
ATOM 1825 C C . GLY A 1 235 ? -8.998 14.603 4.328 1.00 86.00 235 GLY A C 1
ATOM 1826 O O . GLY A 1 235 ? -10.178 14.943 4.317 1.00 86.00 235 GLY A O 1
ATOM 1827 N N . GLU A 1 236 ? -8.502 13.787 3.397 1.00 87.75 236 GLU A N 1
ATOM 1828 C CA . GLU A 1 236 ? -9.309 13.216 2.315 1.00 87.75 236 GLU A CA 1
ATOM 1829 C C . GLU A 1 236 ? -9.745 11.785 2.639 1.00 87.75 236 GLU A C 1
ATOM 1831 O O . GLU A 1 236 ? -8.974 11.014 3.205 1.00 87.75 236 GLU A O 1
ATOM 1836 N N . SER A 1 237 ? -10.956 11.389 2.233 1.00 89.00 237 SER A N 1
ATOM 1837 C CA . SER A 1 237 ? -11.442 10.010 2.405 1.00 89.00 237 SER A CA 1
ATOM 1838 C C . SER A 1 237 ? -10.459 8.981 1.826 1.00 89.00 237 SER A C 1
ATOM 1840 O O . SER A 1 237 ? -9.997 9.125 0.692 1.00 89.00 237 SER A O 1
ATOM 1842 N N . GLY A 1 238 ? -10.128 7.939 2.589 1.00 88.88 238 GLY A N 1
ATOM 1843 C CA . GLY A 1 238 ? -9.278 6.851 2.108 1.00 88.88 238 GLY A CA 1
ATOM 1844 C C . GLY A 1 238 ? -8.813 5.890 3.198 1.00 88.88 238 GLY A C 1
ATOM 1845 O O . GLY A 1 238 ? -8.484 6.313 4.306 1.00 88.88 238 GLY A O 1
ATOM 1846 N N . HIS A 1 239 ? -8.741 4.602 2.856 1.00 87.56 239 HIS A N 1
ATOM 1847 C CA . HIS A 1 239 ? -8.195 3.539 3.706 1.00 87.56 239 HIS A CA 1
ATOM 1848 C C . HIS A 1 239 ? -6.776 3.099 3.302 1.00 87.56 239 HIS A C 1
ATOM 1850 O O . HIS A 1 239 ? -6.235 3.464 2.256 1.00 87.56 239 HIS A O 1
ATOM 1856 N N . GLU A 1 240 ? -6.180 2.229 4.125 1.00 88.38 240 GLU A N 1
ATOM 1857 C CA . GLU A 1 240 ? -4.894 1.566 3.845 1.00 88.38 240 GLU A CA 1
ATOM 1858 C C . GLU A 1 240 ? -4.943 0.608 2.644 1.00 88.38 240 GLU A C 1
ATOM 1860 O O . GLU A 1 240 ? -3.911 0.219 2.079 1.00 88.38 240 GLU A O 1
ATOM 1865 N N . GLY A 1 241 ? -6.154 0.209 2.263 1.00 90.06 241 GLY A N 1
ATOM 1866 C CA . GLY A 1 241 ? -6.435 -0.699 1.168 1.00 90.06 241 GLY A CA 1
ATOM 1867 C C . GLY A 1 241 ? -7.257 -1.909 1.591 1.00 90.06 241 GLY A C 1
ATOM 1868 O O . GLY A 1 241 ? -7.596 -2.098 2.754 1.00 90.06 241 GLY A O 1
ATOM 1869 N N . TYR A 1 242 ? -7.541 -2.756 0.610 1.00 89.69 242 TYR A N 1
ATOM 1870 C CA . TYR A 1 242 ? -8.445 -3.893 0.733 1.00 89.69 242 TYR A CA 1
ATOM 1871 C C . TYR A 1 242 ? -7.743 -5.184 0.328 1.00 89.69 242 TYR A C 1
ATOM 1873 O O . TYR A 1 242 ? -6.867 -5.175 -0.542 1.00 89.69 242 TYR A O 1
ATOM 1881 N N . VAL A 1 243 ? -8.126 -6.302 0.946 1.00 87.12 243 VAL A N 1
ATOM 1882 C CA . VAL A 1 243 ? -7.590 -7.631 0.628 1.00 87.12 243 VAL A CA 1
ATOM 1883 C C . VAL A 1 243 ? -8.718 -8.539 0.158 1.00 87.12 243 VAL A C 1
ATOM 1885 O O . VAL A 1 243 ? -9.690 -8.747 0.876 1.00 87.12 243 VAL A O 1
ATOM 1888 N N . ALA A 1 244 ? -8.572 -9.101 -1.041 1.00 85.31 244 ALA A N 1
ATOM 1889 C CA . ALA A 1 244 ? -9.506 -10.074 -1.601 1.00 85.31 244 ALA A CA 1
ATOM 1890 C C . ALA A 1 244 ? 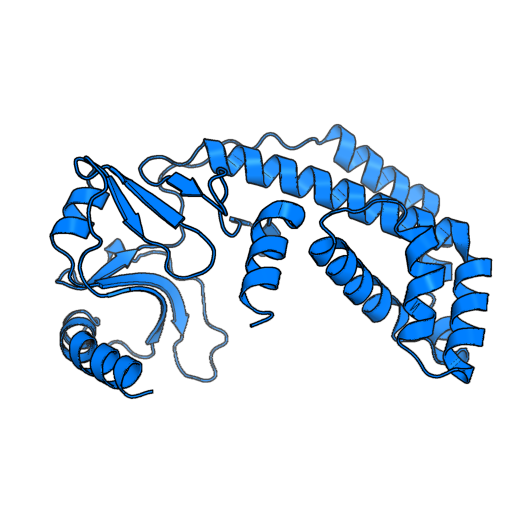-8.764 -11.052 -2.520 1.00 85.31 244 ALA A C 1
ATOM 1892 O O . ALA A 1 244 ? -7.901 -10.641 -3.295 1.00 85.31 244 ALA A O 1
ATOM 1893 N N . GLY A 1 245 ? -9.073 -12.350 -2.425 1.00 81.75 245 GLY A N 1
ATOM 1894 C CA . GLY A 1 245 ? -8.469 -13.383 -3.282 1.00 81.75 245 GLY A CA 1
ATOM 1895 C C . GLY A 1 245 ? -6.937 -13.460 -3.201 1.00 81.75 245 GLY A C 1
ATOM 1896 O O . GLY A 1 245 ? -6.283 -13.707 -4.207 1.00 81.75 245 GLY A O 1
ATOM 1897 N N . GLY A 1 246 ? -6.348 -13.166 -2.035 1.00 80.75 246 GLY A N 1
ATOM 1898 C CA . GLY A 1 246 ? -4.889 -13.110 -1.855 1.00 80.75 246 GLY A CA 1
ATOM 1899 C C . GLY A 1 246 ? -4.211 -11.871 -2.460 1.00 80.75 246 GLY A C 1
ATOM 1900 O O . GLY A 1 246 ? -2.990 -11.745 -2.394 1.00 80.75 246 GLY A O 1
ATOM 1901 N N . LEU A 1 247 ? -4.979 -10.937 -3.028 1.00 84.50 247 LEU A N 1
ATOM 1902 C CA . LEU A 1 247 ? -4.480 -9.691 -3.600 1.00 84.50 247 LEU A CA 1
ATOM 1903 C C . LEU A 1 247 ? -4.763 -8.513 -2.672 1.00 84.50 247 LEU A C 1
ATOM 1905 O O . LEU A 1 247 ? -5.839 -8.419 -2.084 1.00 84.50 247 LEU A O 1
ATOM 1909 N N . LYS A 1 248 ? -3.805 -7.582 -2.594 1.00 88.06 248 LYS A N 1
ATOM 1910 C CA . LYS A 1 248 ? -3.965 -6.291 -1.914 1.00 88.06 248 LYS A CA 1
ATOM 1911 C C . LYS A 1 248 ? -4.198 -5.170 -2.933 1.00 88.06 248 LYS A C 1
ATOM 1913 O O . LYS A 1 248 ? -3.417 -5.003 -3.878 1.00 88.06 248 LYS A O 1
ATOM 1918 N N . TYR A 1 249 ? -5.250 -4.391 -2.712 1.00 91.50 249 TYR A N 1
ATOM 1919 C CA . TYR A 1 249 ? -5.657 -3.227 -3.498 1.00 91.50 249 TYR A CA 1
ATOM 1920 C C . TYR A 1 249 ? -5.400 -1.973 -2.673 1.00 91.50 249 TYR A C 1
ATOM 1922 O O . TYR A 1 249 ? -5.849 -1.889 -1.538 1.00 91.50 249 TYR A O 1
ATOM 1930 N N . VAL A 1 250 ? -4.638 -1.025 -3.213 1.00 92.56 250 VAL A N 1
ATOM 1931 C CA . VAL A 1 250 ? -4.177 0.160 -2.477 1.00 92.56 250 VAL A CA 1
ATOM 1932 C C . VAL A 1 250 ? -4.194 1.358 -3.413 1.00 92.56 250 VAL A C 1
ATOM 1934 O O . VAL A 1 250 ? -3.645 1.255 -4.514 1.00 92.56 250 VAL A O 1
ATOM 1937 N N . ASP A 1 251 ? -4.738 2.494 -2.965 1.00 94.00 251 ASP A N 1
ATOM 1938 C CA . ASP A 1 251 ? -4.512 3.773 -3.643 1.00 94.00 251 ASP A CA 1
ATOM 1939 C C . ASP A 1 251 ? -3.046 4.180 -3.425 1.00 94.00 251 ASP A C 1
ATOM 1941 O O . ASP A 1 251 ? -2.625 4.620 -2.350 1.00 94.00 251 ASP A O 1
ATOM 1945 N N . ARG A 1 252 ? -2.229 3.961 -4.458 1.00 91.88 252 ARG A N 1
ATOM 1946 C CA . ARG A 1 252 ? -0.789 4.229 -4.404 1.00 91.88 252 ARG A CA 1
ATOM 1947 C C . ARG A 1 252 ? -0.492 5.721 -4.273 1.00 91.88 252 ARG A C 1
ATOM 1949 O O . ARG A 1 252 ? 0.483 6.067 -3.617 1.00 91.88 252 ARG A O 1
ATOM 1956 N N . LEU A 1 253 ? -1.305 6.587 -4.875 1.00 91.88 253 LEU A N 1
ATOM 1957 C CA . LEU A 1 253 ? -1.039 8.027 -4.918 1.00 91.88 253 LEU A CA 1
ATOM 1958 C C . LEU A 1 253 ? -1.608 8.776 -3.707 1.00 91.88 253 LEU A C 1
ATOM 1960 O O . LEU A 1 253 ? -1.161 9.891 -3.450 1.00 91.88 253 LEU A O 1
ATOM 1964 N N . ARG A 1 254 ? -2.513 8.149 -2.941 1.00 91.56 254 ARG A N 1
ATOM 1965 C CA . ARG A 1 254 ? -2.965 8.634 -1.627 1.00 91.56 254 ARG A CA 1
ATOM 1966 C C . ARG A 1 254 ? -2.248 7.911 -0.481 1.00 91.56 254 ARG A C 1
ATOM 1968 O O . ARG A 1 254 ? -1.286 8.440 0.072 1.00 91.56 254 ARG A O 1
ATOM 1975 N N . PHE A 1 255 ? -2.634 6.671 -0.171 1.00 92.69 255 PHE A N 1
ATOM 1976 C CA . PHE A 1 255 ? -2.106 5.946 0.991 1.00 92.69 255 PHE A CA 1
ATOM 1977 C C . PHE A 1 255 ? -0.607 5.667 0.910 1.00 92.69 255 PHE A C 1
ATOM 1979 O O . PHE A 1 255 ? 0.127 6.023 1.827 1.00 92.69 255 PHE A O 1
ATOM 1986 N N . SER A 1 256 ? -0.124 5.035 -0.170 1.00 91.38 256 SER A N 1
ATOM 1987 C CA . SER A 1 256 ? 1.302 4.657 -0.218 1.00 91.38 256 SER A CA 1
ATOM 1988 C C . SER A 1 256 ? 2.211 5.887 -0.198 1.00 91.38 256 SER A C 1
ATOM 1990 O O . SER A 1 256 ? 3.251 5.854 0.451 1.00 91.38 256 SER A O 1
ATOM 1992 N N . ARG A 1 257 ? 1.803 6.978 -0.858 1.00 91.62 257 ARG A N 1
ATOM 1993 C CA . ARG A 1 257 ? 2.516 8.258 -0.832 1.00 91.62 257 ARG A CA 1
ATOM 1994 C C . ARG A 1 257 ? 2.570 8.859 0.575 1.00 91.62 257 ARG A C 1
ATOM 1996 O O . ARG A 1 257 ? 3.669 9.151 1.037 1.00 91.62 257 ARG A O 1
ATOM 2003 N N . SER A 1 258 ? 1.426 9.007 1.249 1.00 90.56 258 SER A N 1
ATOM 2004 C CA . SER A 1 258 ? 1.368 9.566 2.611 1.00 90.56 258 SER A CA 1
ATOM 2005 C C . SER A 1 258 ? 2.165 8.703 3.597 1.00 90.56 258 SER A C 1
ATOM 2007 O O . SER A 1 258 ? 3.016 9.204 4.330 1.00 90.56 258 SER A O 1
ATOM 2009 N N . ASN A 1 259 ? 2.023 7.376 3.512 1.00 89.75 259 ASN A N 1
ATOM 2010 C CA . ASN A 1 259 ? 2.799 6.449 4.332 1.00 89.75 259 ASN A CA 1
ATOM 2011 C C . ASN A 1 259 ? 4.309 6.551 4.049 1.00 89.75 259 ASN A C 1
ATOM 2013 O O . ASN A 1 259 ? 5.111 6.523 4.976 1.00 89.75 259 ASN A O 1
ATOM 2017 N N . PHE A 1 260 ? 4.738 6.687 2.789 1.00 89.06 260 PHE A N 1
ATOM 2018 C CA . PHE A 1 260 ? 6.157 6.903 2.485 1.00 89.06 260 PHE A CA 1
ATOM 2019 C C . PHE A 1 260 ? 6.670 8.235 3.034 1.00 89.06 260 PHE A C 1
ATOM 2021 O O . PHE A 1 260 ? 7.786 8.258 3.538 1.00 89.06 260 PHE A O 1
ATOM 2028 N N . ALA A 1 261 ? 5.877 9.307 2.975 1.00 87.88 261 ALA A N 1
ATOM 2029 C CA . ALA A 1 261 ? 6.259 10.608 3.521 1.00 87.88 261 ALA A CA 1
ATOM 2030 C C . ALA A 1 261 ? 6.473 10.559 5.043 1.00 87.88 261 ALA A C 1
ATOM 2032 O O . ALA A 1 261 ? 7.454 11.108 5.536 1.00 87.88 261 ALA A O 1
ATOM 2033 N N . LYS A 1 262 ? 5.612 9.835 5.771 1.00 84.38 262 LYS A N 1
ATOM 2034 C CA . LYS A 1 262 ? 5.717 9.653 7.229 1.00 84.38 262 LYS A CA 1
ATOM 2035 C C . LYS A 1 262 ? 6.922 8.806 7.664 1.00 84.38 262 LYS A C 1
ATOM 2037 O O . LYS A 1 262 ? 7.425 9.005 8.758 1.00 84.38 262 LYS A O 1
ATOM 2042 N N . ASN A 1 263 ? 7.403 7.894 6.813 1.00 79.12 263 ASN A N 1
ATOM 2043 C CA . ASN A 1 263 ? 8.540 7.003 7.106 1.00 79.12 263 ASN A CA 1
ATOM 2044 C C . ASN A 1 263 ? 9.895 7.514 6.564 1.00 79.12 263 ASN A C 1
ATOM 2046 O O . ASN A 1 263 ? 10.861 6.755 6.513 1.00 79.12 263 ASN A O 1
ATOM 2050 N N . LEU A 1 264 ? 9.960 8.758 6.076 1.00 66.38 264 LEU A N 1
ATOM 2051 C CA . LEU A 1 264 ? 11.217 9.425 5.699 1.00 66.38 264 LEU A CA 1
ATOM 2052 C C . LEU A 1 264 ? 11.854 10.198 6.870 1.00 66.38 264 LEU A C 1
ATOM 2054 O O . LEU A 1 264 ? 12.956 10.719 6.705 1.00 66.38 264 LEU A O 1
ATOM 2058 N N . GLN A 1 265 ? 11.155 10.278 8.006 1.00 43.12 265 GLN A N 1
ATOM 2059 C CA . GLN A 1 265 ? 11.608 10.851 9.278 1.00 43.12 265 GLN A CA 1
ATOM 2060 C C . GLN A 1 265 ? 12.089 9.741 10.215 1.00 43.12 265 GLN A C 1
ATOM 2062 O O . GLN A 1 265 ? 12.987 10.032 11.034 1.00 43.12 265 GLN A O 1
#